Protein AF-A0A800BQ03-F1 (afdb_monomer_lite)

Radius of gyration: 42.89 Å; chains: 1; bounding box: 86×27×109 Å

Structure (mmCIF, N/CA/C/O backbone):
data_AF-A0A800BQ03-F1
#
_entry.id   AF-A0A800BQ03-F1
#
loop_
_atom_site.group_PDB
_atom_site.id
_atom_site.type_symbol
_atom_site.label_atom_id
_atom_site.label_alt_id
_atom_site.label_comp_id
_atom_site.label_asym_id
_atom_site.label_entity_id
_atom_site.label_seq_id
_atom_site.pdbx_PDB_ins_code
_atom_site.Cartn_x
_atom_site.Cartn_y
_atom_site.Cartn_z
_atom_site.occupancy
_atom_site.B_iso_or_equiv
_atom_site.auth_seq_id
_atom_site.auth_comp_id
_atom_site.auth_asym_id
_atom_site.auth_atom_id
_atom_site.pdbx_PDB_model_num
ATOM 1 N N . MET A 1 1 ? 23.877 -11.084 -30.444 1.00 52.66 1 MET A N 1
ATOM 2 C CA . MET A 1 1 ? 23.767 -9.725 -31.019 1.00 52.66 1 MET A CA 1
ATOM 3 C C . MET A 1 1 ? 25.181 -9.319 -31.405 1.00 52.66 1 MET A C 1
ATOM 5 O O . MET A 1 1 ? 26.053 -9.488 -30.570 1.00 52.66 1 MET A O 1
ATOM 9 N N . VAL A 1 2 ? 25.458 -8.945 -32.658 1.00 67.38 2 VAL A N 1
ATOM 10 C CA . VAL A 1 2 ? 26.819 -8.523 -33.047 1.00 67.38 2 VAL A CA 1
ATOM 11 C C . VAL A 1 2 ? 26.997 -7.077 -32.595 1.00 67.38 2 VAL A C 1
ATOM 13 O O . VAL A 1 2 ? 26.263 -6.208 -33.064 1.00 67.38 2 VAL A O 1
ATOM 16 N N . GLU A 1 3 ? 27.919 -6.831 -31.667 1.00 79.56 3 GLU A N 1
ATOM 17 C CA . GLU A 1 3 ? 28.254 -5.479 -31.218 1.00 79.56 3 GLU A CA 1
ATOM 18 C C . GLU A 1 3 ? 29.162 -4.806 -32.251 1.00 79.56 3 GLU A C 1
ATOM 20 O O . GLU A 1 3 ? 30.201 -5.344 -32.631 1.00 79.56 3 GLU A O 1
ATOM 25 N N . LEU A 1 4 ? 28.731 -3.645 -32.749 1.00 84.75 4 LEU A N 1
ATOM 26 C CA . LEU A 1 4 ? 29.562 -2.788 -33.589 1.00 84.75 4 LEU A CA 1
ATOM 27 C C . LEU A 1 4 ? 30.413 -1.887 -32.699 1.00 84.75 4 LEU A C 1
ATOM 29 O O . LEU A 1 4 ? 29.908 -1.344 -31.717 1.00 84.75 4 LEU A O 1
ATOM 33 N N . SER A 1 5 ? 31.672 -1.681 -33.079 1.00 88.31 5 SER A N 1
ATOM 34 C CA . SER A 1 5 ? 32.531 -0.721 -32.388 1.00 88.31 5 SER A CA 1
ATOM 35 C C . SER A 1 5 ? 32.098 0.725 -32.667 1.00 88.31 5 SER A C 1
ATOM 37 O O . SER A 1 5 ? 31.414 1.020 -33.652 1.00 88.31 5 SER A O 1
ATOM 39 N N . GLU A 1 6 ? 32.545 1.667 -31.838 1.00 84.75 6 GLU A N 1
ATOM 40 C CA . GLU A 1 6 ? 32.323 3.099 -32.087 1.00 84.75 6 GLU A CA 1
ATOM 41 C C . GLU A 1 6 ? 32.917 3.550 -33.430 1.00 84.75 6 GLU A C 1
ATOM 43 O O . GLU A 1 6 ? 32.311 4.355 -34.140 1.00 84.75 6 GLU A O 1
ATOM 48 N N . ALA A 1 7 ? 34.063 2.979 -33.822 1.00 86.56 7 ALA A N 1
ATOM 49 C CA . ALA A 1 7 ? 34.696 3.238 -35.112 1.00 86.56 7 ALA A CA 1
ATOM 50 C C . ALA A 1 7 ? 33.808 2.780 -36.283 1.00 86.56 7 ALA A C 1
ATOM 52 O O . ALA A 1 7 ? 33.671 3.496 -37.277 1.00 86.56 7 ALA A O 1
ATOM 53 N N . ASP A 1 8 ? 33.145 1.629 -36.148 1.00 88.69 8 ASP A N 1
ATOM 54 C CA . ASP A 1 8 ? 32.208 1.106 -37.146 1.00 88.69 8 ASP A CA 1
ATOM 55 C C . ASP A 1 8 ? 30.974 2.006 -37.305 1.00 88.69 8 ASP A C 1
ATOM 57 O O . ASP A 1 8 ? 30.557 2.320 -38.424 1.00 88.69 8 ASP A O 1
ATOM 61 N N . ILE A 1 9 ? 30.410 2.475 -36.187 1.00 88.00 9 ILE A N 1
ATOM 62 C CA . ILE A 1 9 ? 29.265 3.395 -36.181 1.00 88.00 9 ILE A CA 1
ATOM 63 C C . ILE A 1 9 ? 29.663 4.744 -36.796 1.00 88.00 9 ILE A C 1
ATOM 65 O O . ILE A 1 9 ? 28.945 5.278 -37.648 1.00 88.00 9 ILE A O 1
ATOM 69 N N . PHE A 1 10 ? 30.830 5.278 -36.429 1.00 87.56 10 PHE A N 1
ATOM 70 C CA . PHE A 1 10 ? 31.374 6.508 -37.002 1.00 87.56 10 PHE A CA 1
ATOM 71 C C . PHE A 1 10 ? 31.583 6.391 -38.519 1.00 87.56 10 PHE A C 1
ATOM 73 O O . PHE A 1 10 ? 31.230 7.306 -39.274 1.00 87.56 10 PHE A O 1
ATOM 80 N N . ALA A 1 11 ? 32.106 5.256 -38.986 1.00 88.75 11 ALA A N 1
ATOM 81 C CA . ALA A 1 11 ? 32.279 4.986 -40.407 1.00 88.75 11 ALA A CA 1
ATOM 82 C C . ALA A 1 11 ? 30.936 4.977 -41.150 1.00 88.75 11 ALA A C 1
ATOM 84 O O . ALA A 1 11 ? 30.805 5.649 -42.176 1.00 88.75 11 ALA A O 1
ATOM 85 N N . LEU A 1 12 ? 29.917 4.298 -40.610 1.00 89.31 12 LEU A N 1
ATOM 86 C CA . LEU A 1 12 ? 28.571 4.262 -41.194 1.00 89.31 12 LEU A CA 1
ATOM 87 C C . LEU A 1 12 ? 27.952 5.661 -41.330 1.00 89.31 12 LEU A C 1
ATOM 89 O O . LEU A 1 12 ? 27.406 5.980 -42.387 1.00 89.31 12 LEU A O 1
ATOM 93 N N . ILE A 1 13 ? 28.078 6.516 -40.309 1.00 87.94 13 ILE A N 1
ATOM 94 C CA . ILE A 1 13 ? 27.557 7.896 -40.329 1.00 87.94 13 ILE A CA 1
ATOM 95 C C . ILE A 1 13 ? 28.242 8.742 -41.408 1.00 87.94 13 ILE A C 1
ATOM 97 O O . ILE A 1 13 ? 27.603 9.558 -42.075 1.00 87.94 13 ILE A O 1
ATOM 101 N N . ASN A 1 14 ? 29.554 8.595 -41.584 1.00 88.62 14 ASN A N 1
ATOM 102 C CA . ASN A 1 14 ? 30.280 9.369 -42.590 1.00 88.62 14 ASN A CA 1
ATOM 103 C C . ASN A 1 14 ? 29.973 8.886 -44.011 1.00 88.62 14 ASN A C 1
ATOM 105 O O . ASN A 1 14 ? 29.742 9.713 -44.897 1.00 88.62 14 ASN A O 1
ATOM 109 N N . ILE A 1 15 ? 29.877 7.568 -44.212 1.00 89.25 15 ILE A N 1
ATOM 110 C CA . ILE A 1 15 ? 29.478 6.973 -45.493 1.00 89.25 15 ILE A CA 1
ATOM 111 C C . ILE A 1 15 ? 28.047 7.389 -45.857 1.00 89.25 15 ILE A C 1
ATOM 113 O O . ILE A 1 15 ? 27.796 7.747 -47.007 1.00 89.25 15 ILE A O 1
ATOM 117 N N . SER A 1 16 ? 27.118 7.427 -44.892 1.00 86.19 16 SER A N 1
ATOM 118 C CA . SER A 1 16 ? 25.735 7.865 -45.137 1.00 86.19 16 SER A CA 1
ATOM 119 C C . SER A 1 16 ? 25.636 9.325 -45.582 1.00 86.19 16 SER A C 1
ATOM 121 O O . SER A 1 16 ? 24.704 9.692 -46.291 1.00 86.19 16 SER A O 1
ATOM 123 N N . LYS A 1 17 ? 26.605 10.156 -45.185 1.00 84.56 17 LYS A N 1
ATOM 124 C CA . LYS A 1 17 ? 26.732 11.566 -45.582 1.00 84.56 17 LYS A CA 1
ATOM 125 C C . LYS A 1 17 ? 27.526 11.754 -46.881 1.00 84.56 17 LYS A C 1
ATOM 127 O O . LYS A 1 17 ? 27.825 12.888 -47.244 1.00 84.56 17 LYS A O 1
ATOM 132 N N . GLY A 1 18 ? 27.922 10.668 -47.551 1.00 81.75 18 GLY A N 1
ATOM 133 C CA . GLY A 1 18 ? 28.748 10.710 -48.761 1.00 81.75 18 GLY A CA 1
ATOM 134 C C . GLY A 1 18 ? 30.183 11.195 -48.523 1.00 81.75 18 GLY A C 1
ATOM 135 O O . GLY A 1 18 ? 30.877 11.549 -49.478 1.00 81.75 18 GLY A O 1
ATOM 136 N N . LYS A 1 19 ? 30.648 11.232 -47.267 1.00 82.31 19 LYS A N 1
ATOM 137 C CA . LYS A 1 19 ? 32.004 11.671 -46.923 1.00 82.31 19 LYS A CA 1
ATOM 138 C C . LYS A 1 19 ? 32.998 10.523 -47.085 1.00 82.31 19 LYS A C 1
ATOM 140 O O . LYS A 1 19 ? 32.735 9.387 -46.696 1.00 82.31 19 LYS A O 1
ATOM 145 N N . LYS A 1 20 ? 34.175 10.831 -47.636 1.00 81.19 20 LYS A N 1
ATOM 146 C CA . LYS A 1 20 ? 35.302 9.890 -47.679 1.00 81.19 20 LYS A CA 1
ATOM 147 C C . LYS A 1 20 ? 36.014 9.896 -46.329 1.00 81.19 20 LYS A C 1
ATOM 149 O O . LYS A 1 20 ? 36.435 10.954 -45.878 1.00 81.19 20 LYS A O 1
ATOM 154 N N . LEU A 1 21 ? 36.177 8.716 -45.741 1.00 82.56 21 LEU A N 1
ATOM 155 C CA . LEU A 1 21 ? 36.964 8.521 -44.524 1.00 82.56 21 LEU A C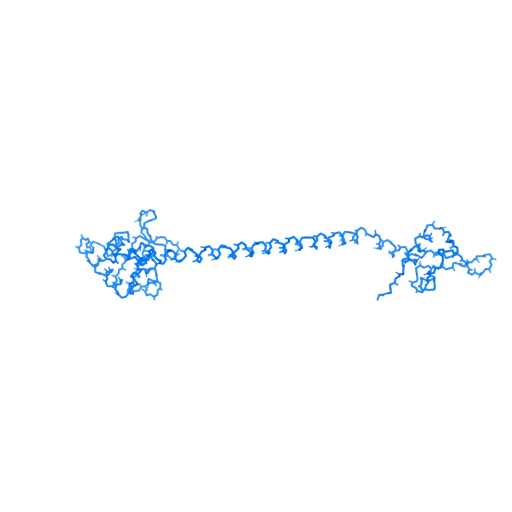A 1
ATOM 156 C C . LEU A 1 21 ? 38.457 8.708 -44.816 1.00 82.56 21 LEU A C 1
ATOM 158 O O . LEU A 1 21 ? 38.976 8.156 -45.796 1.00 82.56 21 LEU A O 1
ATOM 162 N N . ALA A 1 22 ? 39.149 9.448 -43.955 1.00 83.00 22 ALA A N 1
ATOM 163 C CA . ALA A 1 22 ? 40.602 9.559 -43.970 1.00 83.00 22 ALA A CA 1
ATOM 164 C C . ALA A 1 22 ? 41.257 8.225 -43.564 1.00 83.00 22 ALA A C 1
ATOM 166 O O . ALA A 1 22 ? 40.677 7.428 -42.832 1.00 83.00 22 ALA A O 1
ATOM 167 N N . GLU A 1 23 ? 42.503 7.975 -43.982 1.00 81.12 23 GLU A N 1
ATOM 168 C CA . GLU A 1 23 ? 43.209 6.715 -43.665 1.00 81.12 23 GLU A CA 1
ATOM 169 C C . GLU A 1 23 ? 43.341 6.445 -42.158 1.00 81.12 23 GLU A C 1
ATOM 171 O O . GLU A 1 23 ? 43.335 5.295 -41.728 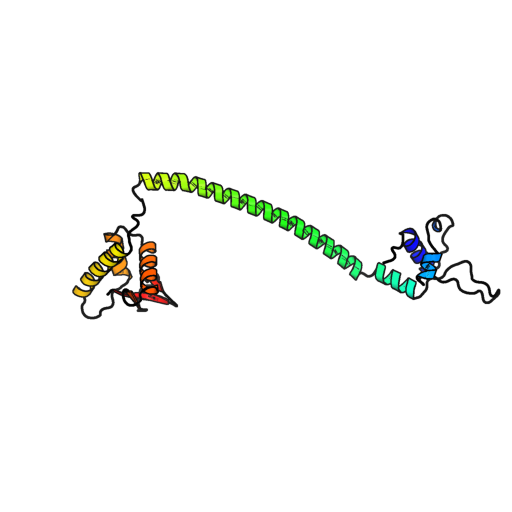1.00 81.12 23 GLU A O 1
ATOM 176 N N . LYS A 1 24 ? 43.411 7.497 -41.334 1.00 83.44 24 LYS A N 1
ATOM 177 C CA . LYS A 1 24 ? 43.419 7.362 -39.870 1.00 83.44 24 LYS A CA 1
ATOM 178 C C . LYS A 1 24 ? 42.068 6.895 -39.318 1.00 83.44 24 LYS A C 1
ATOM 180 O O . LYS A 1 24 ? 42.055 6.118 -38.377 1.00 83.44 24 LYS A O 1
ATOM 185 N N . GLU A 1 25 ? 40.964 7.323 -39.926 1.00 79.75 25 GLU A N 1
ATOM 186 C CA . GLU A 1 25 ? 39.589 7.000 -39.509 1.00 79.75 25 GLU A CA 1
ATOM 187 C C . GLU A 1 25 ? 39.153 5.603 -39.959 1.00 79.75 25 GLU A C 1
ATOM 189 O O . GLU A 1 25 ? 38.204 5.045 -39.426 1.00 79.75 25 GLU A O 1
ATOM 194 N N . LYS A 1 26 ? 39.850 5.020 -40.941 1.00 82.31 26 LYS A N 1
ATOM 195 C CA . LYS A 1 26 ? 39.652 3.626 -41.356 1.00 82.31 26 LYS A CA 1
ATOM 196 C C . LYS A 1 26 ? 40.291 2.628 -40.389 1.00 82.31 26 LYS A C 1
ATOM 198 O O . LYS A 1 26 ? 39.982 1.439 -40.455 1.00 82.31 26 LYS A O 1
ATOM 203 N N . ARG A 1 27 ? 41.206 3.075 -39.519 1.00 82.12 27 ARG A N 1
ATOM 204 C CA . ARG A 1 27 ? 41.869 2.200 -38.544 1.00 82.12 27 ARG A CA 1
ATOM 205 C C . ARG A 1 27 ? 40.856 1.774 -37.486 1.00 82.12 27 ARG A C 1
ATOM 207 O O . ARG A 1 27 ? 40.230 2.619 -36.863 1.00 82.12 27 ARG A O 1
ATOM 214 N N . GLY A 1 28 ? 40.713 0.466 -37.297 1.00 80.75 28 GLY A N 1
ATOM 215 C CA . GLY A 1 28 ? 39.751 -0.104 -36.349 1.00 80.75 28 GLY A CA 1
ATOM 216 C C . GLY A 1 28 ? 38.336 -0.290 -36.902 1.00 80.75 28 GLY A C 1
ATOM 217 O O . GLY A 1 28 ? 37.502 -0.833 -36.191 1.00 80.75 28 GLY A O 1
ATOM 218 N N . VAL A 1 29 ? 38.069 0.091 -38.159 1.00 88.50 29 VAL A N 1
ATOM 219 C CA . VAL A 1 29 ? 36.776 -0.155 -38.817 1.00 88.50 29 VAL A CA 1
ATOM 220 C C . VAL A 1 29 ? 36.786 -1.521 -39.494 1.00 88.50 29 VAL A C 1
ATOM 222 O O . VAL A 1 29 ? 37.629 -1.799 -40.353 1.00 88.50 29 VAL A O 1
ATOM 225 N N . ASN A 1 30 ? 35.811 -2.365 -39.173 1.00 91.19 30 ASN A N 1
ATOM 226 C CA . ASN A 1 30 ? 35.649 -3.672 -39.789 1.00 91.19 30 ASN A CA 1
ATOM 227 C C . ASN A 1 30 ? 34.685 -3.603 -40.984 1.00 91.19 30 ASN A C 1
ATOM 229 O O . ASN A 1 30 ? 33.527 -4.018 -40.922 1.00 91.19 30 ASN A O 1
ATOM 233 N N . PHE A 1 31 ? 35.181 -3.104 -42.119 1.00 88.81 31 PHE A N 1
ATOM 234 C CA . PHE A 1 31 ? 34.387 -2.993 -43.351 1.00 88.81 31 PHE A CA 1
ATOM 235 C C . PHE A 1 31 ? 33.824 -4.333 -43.844 1.00 88.81 31 PHE A C 1
ATOM 237 O O . PHE A 1 31 ? 32.730 -4.364 -44.405 1.00 88.81 31 PHE A O 1
ATOM 244 N N . ASN A 1 32 ? 34.529 -5.442 -43.603 1.00 88.62 32 ASN A N 1
ATOM 245 C CA . ASN A 1 32 ? 34.043 -6.774 -43.962 1.00 88.62 32 ASN A CA 1
ATOM 246 C C . ASN A 1 32 ? 32.824 -7.159 -43.123 1.00 88.62 32 ASN A C 1
ATOM 248 O O . ASN A 1 32 ? 31.837 -7.652 -43.662 1.00 88.62 32 ASN A O 1
ATOM 252 N N . LEU A 1 33 ? 32.860 -6.886 -41.817 1.00 90.81 33 LEU A N 1
ATOM 253 C CA . LEU A 1 33 ? 31.718 -7.101 -40.936 1.00 90.81 33 LEU A CA 1
ATOM 254 C C . LEU A 1 33 ? 30.526 -6.236 -41.355 1.00 90.81 33 LEU A C 1
ATOM 256 O O . LEU A 1 33 ? 29.414 -6.744 -41.467 1.00 90.81 33 LEU A O 1
ATOM 260 N N . LEU A 1 34 ? 30.752 -4.955 -41.656 1.00 90.50 34 LEU A N 1
ATOM 261 C CA . LEU A 1 34 ? 29.693 -4.041 -42.094 1.00 90.50 34 LEU A CA 1
ATOM 262 C C . LEU A 1 34 ? 29.063 -4.459 -43.429 1.00 90.50 34 LEU A C 1
ATOM 264 O O . LEU A 1 34 ? 27.848 -4.332 -43.595 1.00 90.50 34 LEU A O 1
ATOM 268 N N . ALA A 1 35 ? 29.862 -4.985 -44.359 1.00 90.19 35 ALA A N 1
ATOM 269 C CA . ALA A 1 35 ? 29.370 -5.543 -45.615 1.00 90.19 35 ALA A CA 1
ATOM 270 C C . ALA A 1 35 ? 28.597 -6.855 -45.391 1.00 90.19 35 ALA A C 1
ATOM 272 O O . ALA A 1 35 ? 27.510 -7.021 -45.937 1.00 90.19 35 ALA A O 1
ATOM 273 N N . ASN A 1 36 ? 29.091 -7.749 -44.526 1.00 90.62 36 ASN A N 1
ATOM 274 C CA . ASN A 1 36 ? 28.422 -9.013 -44.184 1.00 90.62 36 ASN A CA 1
ATOM 275 C C . ASN A 1 36 ? 27.079 -8.795 -43.474 1.00 90.62 36 ASN A C 1
ATOM 277 O O . ASN A 1 36 ? 26.118 -9.523 -43.709 1.00 90.62 36 ASN A O 1
ATOM 281 N N . LEU A 1 37 ? 26.988 -7.765 -42.628 1.00 89.31 37 LEU A N 1
ATOM 282 C CA . LEU A 1 37 ? 25.733 -7.336 -42.005 1.00 89.31 37 LEU A CA 1
ATOM 283 C C . LEU A 1 37 ? 24.798 -6.621 -42.998 1.00 89.31 37 LEU A C 1
ATOM 285 O O . LEU A 1 37 ? 23.635 -6.356 -42.684 1.00 89.31 37 LEU A O 1
ATOM 289 N N . GLY A 1 38 ? 25.288 -6.332 -44.205 1.00 90.75 38 GLY A N 1
ATOM 290 C CA . GLY A 1 38 ? 24.553 -5.664 -45.266 1.00 90.75 38 GLY A CA 1
ATOM 291 C C . GLY A 1 38 ? 24.303 -4.190 -44.981 1.00 90.75 38 GLY A C 1
ATOM 292 O O . GLY A 1 38 ? 23.311 -3.665 -45.472 1.00 90.75 38 GLY A O 1
ATOM 293 N N . TYR A 1 39 ? 25.131 -3.525 -44.168 1.00 92.31 39 TYR A N 1
ATOM 294 C CA . TYR A 1 39 ? 25.010 -2.092 -43.862 1.00 92.31 39 TYR A CA 1
ATOM 295 C C . TYR A 1 39 ? 25.701 -1.201 -44.891 1.00 92.31 39 TYR A C 1
ATOM 297 O O . TYR A 1 39 ? 25.288 -0.059 -45.098 1.00 92.31 39 TYR A O 1
ATOM 305 N N . ILE A 1 40 ? 26.719 -1.733 -45.562 1.00 92.62 40 ILE A N 1
ATOM 306 C CA . ILE A 1 40 ? 27.405 -1.075 -46.671 1.00 92.62 40 ILE A CA 1
ATOM 307 C C . ILE A 1 40 ? 27.505 -2.018 -47.864 1.00 92.62 40 ILE A C 1
ATOM 309 O O . ILE A 1 40 ? 27.502 -3.236 -47.696 1.00 92.62 40 ILE A O 1
ATOM 313 N N . ASP A 1 41 ? 27.635 -1.445 -49.054 1.00 92.19 41 ASP A N 1
ATOM 314 C CA . ASP A 1 41 ? 27.947 -2.179 -50.276 1.00 92.19 41 ASP A CA 1
ATOM 315 C C . ASP A 1 41 ? 28.967 -1.411 -51.130 1.00 92.19 41 ASP A C 1
ATOM 317 O O . ASP A 1 41 ? 29.168 -0.205 -50.972 1.00 92.19 41 ASP A O 1
ATOM 321 N N . TYR A 1 42 ? 29.635 -2.119 -52.032 1.00 89.19 42 TYR A N 1
ATOM 322 C CA . TYR A 1 42 ? 30.634 -1.587 -52.949 1.00 89.19 42 TYR A CA 1
ATOM 323 C C . TYR A 1 42 ? 30.087 -1.645 -54.379 1.00 89.19 42 TYR A C 1
ATOM 325 O O . TYR A 1 42 ? 30.250 -2.672 -55.051 1.00 89.19 42 TYR A O 1
ATOM 333 N N . PRO A 1 43 ? 29.449 -0.563 -54.864 1.00 84.25 43 PRO A N 1
ATOM 334 C CA . PRO A 1 43 ? 28.800 -0.549 -56.171 1.00 84.25 43 PRO A CA 1
ATOM 335 C C . PRO A 1 43 ? 29.779 -0.857 -57.304 1.00 84.25 43 PRO A C 1
ATOM 337 O O . PRO A 1 43 ? 30.963 -0.520 -57.241 1.00 84.25 43 PRO A O 1
ATOM 340 N N . ILE A 1 44 ? 29.281 -1.480 -58.369 1.00 85.56 44 ILE A N 1
ATOM 341 C CA . ILE A 1 44 ? 30.079 -1.806 -59.552 1.00 85.56 44 ILE A CA 1
ATOM 342 C C . ILE A 1 44 ? 30.164 -0.574 -60.457 1.00 85.56 44 ILE A C 1
ATOM 344 O O . ILE A 1 44 ? 29.160 0.043 -60.803 1.00 85.56 44 ILE A O 1
ATOM 348 N N . SER A 1 45 ? 31.382 -0.214 -60.856 1.00 80.75 45 SER A N 1
ATOM 349 C CA . SER A 1 45 ? 31.632 0.848 -61.826 1.00 80.75 45 SER A CA 1
ATOM 350 C C . SER A 1 45 ? 31.116 0.438 -63.204 1.00 80.75 45 SER A C 1
ATOM 352 O O . SER A 1 45 ? 31.623 -0.513 -63.798 1.00 80.75 45 SER A O 1
ATOM 354 N N . THR A 1 46 ? 30.185 1.208 -63.763 1.00 80.62 46 THR A N 1
ATOM 355 C CA . THR A 1 46 ? 29.653 0.995 -65.122 1.00 80.62 46 THR A CA 1
ATOM 356 C C . THR A 1 46 ? 30.697 1.200 -66.222 1.00 80.62 46 THR A C 1
ATOM 358 O O . THR A 1 46 ? 30.526 0.700 -67.327 1.00 80.62 46 THR A O 1
ATOM 361 N N . LYS A 1 47 ? 31.803 1.899 -65.925 1.00 80.69 47 LYS A N 1
ATOM 362 C CA . LYS A 1 47 ? 32.904 2.144 -66.874 1.00 80.69 47 LYS A CA 1
ATOM 363 C C . LYS A 1 47 ? 33.941 1.025 -66.915 1.00 80.69 47 LYS A C 1
ATOM 365 O O . LYS A 1 47 ? 34.608 0.852 -67.925 1.00 80.69 47 LYS A O 1
ATOM 370 N N . THR A 1 48 ? 34.144 0.326 -65.801 1.00 81.38 48 THR A N 1
ATOM 371 C CA . THR A 1 48 ? 35.260 -0.626 -65.647 1.00 81.38 48 THR A CA 1
ATOM 372 C C . THR A 1 48 ? 34.818 -2.026 -65.235 1.00 81.38 48 THR A C 1
ATOM 374 O O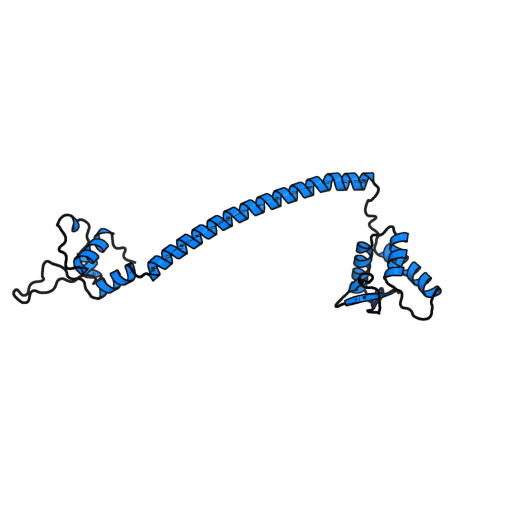 . THR A 1 48 ? 35.663 -2.911 -65.138 1.00 81.38 48 THR A O 1
ATOM 377 N N . GLY A 1 49 ? 33.531 -2.237 -64.936 1.00 82.06 49 GLY A N 1
ATOM 378 C CA . GLY A 1 49 ? 32.983 -3.512 -64.460 1.00 82.06 49 GLY A CA 1
ATOM 379 C C . GLY A 1 49 ? 33.507 -3.958 -63.088 1.00 82.06 49 GLY A C 1
ATOM 380 O O . GLY A 1 49 ? 33.200 -5.055 -62.636 1.00 82.06 49 GLY A O 1
ATOM 381 N N . ARG A 1 50 ? 34.314 -3.131 -62.410 1.00 81.31 50 ARG A N 1
ATOM 382 C CA . ARG A 1 50 ? 34.939 -3.446 -61.116 1.00 81.31 50 ARG A CA 1
ATOM 383 C C . ARG A 1 50 ? 34.198 -2.769 -59.970 1.00 81.31 50 ARG A C 1
ATOM 385 O O . ARG A 1 50 ? 33.713 -1.649 -60.128 1.00 81.31 50 ARG A O 1
ATOM 392 N N . LYS A 1 51 ? 34.170 -3.415 -58.800 1.00 80.31 51 LYS A N 1
ATOM 393 C CA . LYS A 1 51 ? 33.678 -2.799 -57.558 1.00 80.31 51 LYS A CA 1
ATOM 394 C C . LYS A 1 51 ? 34.449 -1.513 -57.258 1.00 80.31 51 LYS A C 1
ATOM 396 O O . LYS A 1 51 ? 35.677 -1.465 -57.367 1.00 80.31 51 LYS A O 1
ATOM 401 N N . LEU A 1 52 ? 33.722 -0.465 -56.897 1.00 79.75 52 LEU A N 1
ATOM 402 C CA . LEU A 1 52 ? 34.286 0.804 -56.465 1.00 79.75 52 LEU A CA 1
ATOM 403 C C . LEU A 1 52 ? 34.990 0.623 -55.117 1.00 79.75 52 LEU A C 1
ATOM 405 O O . LEU A 1 52 ? 34.576 -0.178 -54.289 1.00 79.75 52 LEU A O 1
ATOM 409 N N . LYS A 1 53 ? 36.067 1.382 -54.887 1.00 78.38 53 LYS A N 1
ATOM 410 C CA . LYS A 1 53 ? 36.805 1.356 -53.608 1.00 78.38 53 LYS A CA 1
ATOM 411 C C . LYS A 1 53 ? 36.062 2.078 -52.480 1.00 78.38 53 LYS A C 1
ATOM 413 O O . LYS A 1 53 ? 36.390 1.902 -51.312 1.00 78.38 53 LYS A O 1
ATOM 418 N N . THR A 1 54 ? 35.108 2.933 -52.832 1.00 79.19 54 THR A N 1
ATOM 419 C CA . THR A 1 54 ? 34.310 3.712 -51.887 1.00 79.19 54 THR A CA 1
ATOM 420 C C . THR A 1 54 ? 33.012 2.972 -51.579 1.00 79.19 54 THR A C 1
ATOM 422 O O . THR A 1 54 ? 32.222 2.781 -52.508 1.00 79.19 54 THR A O 1
ATOM 425 N N . PRO A 1 55 ? 32.779 2.574 -50.317 1.00 86.69 55 PRO A N 1
ATOM 426 C CA . PRO A 1 55 ? 31.520 1.960 -49.925 1.00 86.69 55 PRO A CA 1
ATOM 427 C C . PRO A 1 55 ? 30.378 2.979 -49.988 1.00 86.69 55 PRO A C 1
ATOM 429 O O . PRO A 1 55 ? 30.587 4.179 -49.795 1.00 86.69 55 PRO A O 1
ATOM 432 N N . GLN A 1 56 ? 29.169 2.487 -50.224 1.00 88.94 56 GLN A N 1
ATOM 433 C CA . GLN A 1 56 ? 27.918 3.222 -50.083 1.00 88.94 56 GLN A CA 1
ATOM 434 C C . GLN A 1 56 ? 27.074 2.583 -48.987 1.00 88.94 56 GLN A C 1
ATOM 436 O O . GLN A 1 56 ? 27.141 1.374 -48.770 1.00 88.94 56 GLN A O 1
ATOM 441 N N . ILE A 1 57 ? 26.284 3.396 -48.285 1.00 90.69 57 ILE A N 1
ATOM 442 C CA . ILE A 1 57 ? 25.366 2.876 -47.275 1.00 90.69 57 ILE A CA 1
ATOM 443 C C . ILE A 1 57 ? 24.174 2.204 -47.962 1.00 90.69 57 ILE A C 1
ATOM 445 O O . ILE A 1 57 ? 23.617 2.741 -48.920 1.00 90.69 57 ILE A O 1
ATOM 449 N N . THR A 1 58 ? 23.770 1.040 -47.469 1.00 92.25 58 THR A N 1
ATOM 450 C CA . THR A 1 58 ? 22.564 0.356 -47.950 1.00 92.25 58 THR A CA 1
ATOM 451 C C . THR A 1 58 ? 21.319 0.903 -47.250 1.00 92.25 58 THR A C 1
ATOM 453 O O . THR A 1 58 ? 21.405 1.558 -46.208 1.00 92.25 58 THR A O 1
ATOM 456 N N . LEU A 1 59 ? 20.132 0.558 -47.759 1.00 86.88 59 LEU A N 1
ATOM 457 C CA . LEU A 1 59 ? 18.869 0.856 -47.075 1.00 86.88 59 LEU A CA 1
ATOM 458 C C . LEU A 1 59 ? 18.845 0.277 -45.647 1.00 86.88 59 LEU A C 1
ATOM 460 O O . LEU A 1 59 ? 18.429 0.945 -44.705 1.00 86.88 59 LEU A O 1
ATOM 464 N N . ARG A 1 60 ? 19.375 -0.940 -45.466 1.00 86.00 60 ARG A N 1
ATOM 465 C CA . ARG A 1 60 ? 19.478 -1.600 -44.157 1.00 86.00 60 ARG A CA 1
ATOM 466 C C . ARG A 1 60 ? 20.410 -0.844 -43.205 1.00 86.00 60 ARG A C 1
ATOM 468 O O . ARG A 1 60 ? 20.078 -0.695 -42.031 1.00 86.00 60 ARG A O 1
ATOM 475 N N . GLY A 1 61 ? 21.541 -0.342 -43.703 1.00 86.25 61 GLY A N 1
ATOM 476 C CA . GLY A 1 61 ? 22.449 0.509 -42.931 1.00 86.25 61 GLY A CA 1
ATOM 477 C C . GLY A 1 61 ? 21.791 1.824 -42.506 1.00 86.25 61 GLY A C 1
ATOM 478 O O . GLY A 1 61 ? 21.932 2.242 -41.359 1.00 86.25 61 GLY A O 1
ATOM 479 N N . GLN A 1 62 ? 21.005 2.444 -43.391 1.00 82.56 62 GLN A N 1
ATOM 480 C CA . GLN A 1 62 ? 20.246 3.657 -43.066 1.00 82.56 62 GLN A CA 1
ATOM 481 C C . GLN A 1 62 ? 19.183 3.403 -41.988 1.00 82.56 62 GLN A C 1
ATOM 483 O O . GLN A 1 62 ? 19.089 4.174 -41.033 1.00 82.56 62 GLN A O 1
ATOM 488 N N . SER A 1 63 ? 18.416 2.312 -42.092 1.00 82.06 63 SER A N 1
ATOM 489 C CA . SER A 1 63 ? 17.436 1.921 -41.070 1.00 82.06 63 SER A CA 1
ATOM 490 C C . SER A 1 63 ? 18.093 1.630 -39.721 1.00 82.06 63 SER A C 1
ATOM 492 O O . SER A 1 63 ? 17.576 2.052 -38.690 1.00 82.06 63 SER A O 1
ATOM 494 N N . PHE A 1 64 ? 19.252 0.963 -39.716 1.00 86.62 64 PHE A N 1
ATOM 495 C CA . PHE A 1 64 ? 20.032 0.735 -38.500 1.00 86.62 64 PHE A CA 1
ATOM 496 C C . PHE A 1 64 ? 20.420 2.056 -37.821 1.00 86.62 64 PHE A C 1
ATOM 498 O O . PHE A 1 64 ? 20.148 2.226 -36.634 1.00 86.62 64 PHE A O 1
ATOM 505 N N . LEU A 1 65 ? 20.982 3.013 -38.570 1.00 83.50 65 LEU A N 1
ATOM 506 C CA . LEU A 1 65 ? 21.336 4.329 -38.026 1.00 83.50 65 LEU A CA 1
ATOM 507 C C . LEU A 1 65 ? 20.098 5.082 -37.522 1.00 83.50 65 LEU A C 1
ATOM 509 O O . LEU A 1 65 ? 20.127 5.646 -36.432 1.00 83.50 65 LEU A O 1
ATOM 513 N N . ARG A 1 66 ? 18.987 5.053 -38.264 1.00 79.81 66 ARG A N 1
ATOM 514 C CA . ARG A 1 66 ? 17.732 5.691 -37.841 1.00 79.81 66 ARG A CA 1
ATOM 515 C C . ARG A 1 66 ? 17.210 5.116 -36.524 1.00 79.81 66 ARG A C 1
ATOM 517 O O . ARG A 1 66 ? 16.774 5.886 -35.679 1.00 79.81 66 ARG A O 1
ATOM 524 N N . ASN A 1 67 ? 17.291 3.800 -36.335 1.00 79.75 67 ASN A N 1
ATOM 525 C CA . ASN A 1 67 ? 16.875 3.135 -35.096 1.00 79.75 67 ASN A CA 1
ATOM 526 C C . ASN A 1 67 ? 17.856 3.388 -33.944 1.00 79.75 67 ASN A C 1
ATOM 528 O O . ASN A 1 67 ? 17.446 3.501 -32.792 1.00 79.75 67 ASN A O 1
ATOM 532 N N . LEU A 1 68 ? 19.153 3.500 -34.244 1.00 77.06 68 LEU A N 1
ATOM 533 C CA . LEU A 1 68 ? 20.182 3.844 -33.264 1.00 77.06 68 LEU A CA 1
ATOM 534 C C . LEU A 1 68 ? 19.944 5.241 -32.673 1.00 77.06 68 LEU A C 1
ATOM 536 O O . LEU A 1 68 ? 20.086 5.416 -31.467 1.00 77.06 68 LEU A O 1
ATOM 540 N N . PHE A 1 69 ? 19.534 6.192 -33.515 1.00 71.25 69 PHE A N 1
ATOM 541 C CA . PHE A 1 69 ? 19.224 7.574 -33.139 1.00 71.25 69 PHE A CA 1
ATOM 542 C C . PHE A 1 69 ? 17.724 7.843 -32.960 1.00 71.25 69 PHE A C 1
ATOM 544 O O . PHE A 1 69 ? 17.321 9.004 -32.890 1.00 71.25 69 PHE A O 1
ATOM 551 N N . ALA A 1 70 ? 16.888 6.802 -32.903 1.00 67.50 70 ALA A N 1
ATOM 552 C CA . ALA A 1 70 ? 15.457 6.988 -32.721 1.00 67.50 70 ALA A CA 1
ATOM 553 C C . ALA A 1 70 ? 15.202 7.652 -31.356 1.00 67.50 70 ALA A C 1
ATOM 555 O O . ALA A 1 70 ? 15.764 7.203 -30.350 1.00 67.50 70 ALA A O 1
ATOM 556 N N . PRO A 1 71 ? 14.351 8.692 -31.291 1.00 54.88 71 PRO A N 1
ATOM 557 C CA . PRO A 1 71 ? 14.052 9.389 -30.043 1.00 54.88 71 PRO A CA 1
ATOM 558 C C . PRO A 1 71 ? 13.509 8.436 -28.973 1.00 54.88 71 PRO A C 1
ATOM 560 O O . PRO A 1 71 ? 13.834 8.598 -27.809 1.00 54.88 71 PRO A O 1
ATOM 563 N N . GLU A 1 72 ? 12.802 7.370 -29.355 1.00 56.41 72 GLU A N 1
ATOM 564 C CA . GLU A 1 72 ? 12.335 6.301 -28.457 1.00 56.41 72 GLU A CA 1
ATOM 565 C C . GLU A 1 72 ? 13.472 5.626 -27.670 1.00 56.41 72 GLU A C 1
ATOM 567 O O . GLU A 1 72 ? 13.301 5.275 -26.504 1.00 56.41 72 GLU A O 1
ATOM 572 N N . ARG A 1 73 ? 14.666 5.501 -28.265 1.00 56.12 73 ARG A N 1
ATOM 573 C CA . ARG A 1 73 ? 15.847 4.933 -27.601 1.00 56.12 73 ARG A CA 1
ATOM 574 C C . ARG A 1 73 ? 16.479 5.921 -26.617 1.00 56.12 73 ARG A C 1
ATOM 576 O O . ARG A 1 73 ? 16.909 5.515 -25.543 1.00 56.12 73 ARG A O 1
ATOM 583 N N . GLN A 1 74 ? 16.487 7.213 -26.949 1.00 57.50 74 GLN A N 1
ATOM 584 C CA . GLN A 1 74 ? 16.926 8.279 -26.037 1.00 57.50 74 GLN A CA 1
ATOM 585 C C . GLN A 1 74 ? 15.933 8.483 -24.882 1.00 57.50 74 GLN A C 1
ATOM 587 O O . GLN A 1 74 ? 16.349 8.668 -23.741 1.00 57.50 74 GLN A O 1
ATOM 592 N N . ILE A 1 75 ? 14.632 8.367 -25.158 1.00 54.97 75 ILE A N 1
ATOM 593 C CA . ILE A 1 75 ? 13.558 8.379 -24.161 1.00 54.97 75 ILE A CA 1
ATOM 594 C C . ILE A 1 75 ? 13.702 7.169 -23.233 1.00 54.97 75 ILE A C 1
ATOM 596 O O . ILE A 1 75 ? 13.641 7.340 -22.023 1.00 54.97 75 ILE A O 1
ATOM 600 N N . GLY A 1 76 ? 13.984 5.972 -23.760 1.00 56.56 76 GLY A N 1
ATOM 601 C CA . GLY A 1 76 ? 14.230 4.779 -22.943 1.00 56.56 76 GLY A CA 1
ATOM 602 C C . GLY A 1 76 ? 15.402 4.938 -21.967 1.00 56.56 76 GLY A C 1
ATOM 603 O O . GLY A 1 76 ? 15.273 4.593 -20.796 1.00 56.56 76 GLY A O 1
ATOM 604 N N . VAL A 1 77 ? 16.517 5.529 -22.414 1.00 60.69 77 VAL A N 1
ATOM 605 C CA . VAL A 1 77 ? 17.675 5.826 -21.547 1.00 60.69 77 VAL A CA 1
ATOM 606 C C . VAL A 1 77 ? 17.342 6.916 -20.519 1.00 60.69 77 VAL A C 1
ATOM 608 O O . VAL A 1 77 ? 17.708 6.793 -19.353 1.00 60.69 77 VAL A O 1
ATOM 611 N N . SER A 1 78 ? 16.595 7.950 -20.915 1.00 58.88 78 SER A N 1
ATOM 612 C CA . SER A 1 78 ? 16.140 9.008 -20.004 1.00 58.88 78 SER A CA 1
ATOM 613 C C . SER A 1 78 ? 15.161 8.495 -18.941 1.00 58.88 78 SER A C 1
ATOM 615 O O . SER A 1 78 ? 15.242 8.915 -17.790 1.00 58.88 78 SER A O 1
ATOM 617 N N . ILE A 1 79 ? 14.241 7.598 -19.305 1.00 55.91 79 ILE A N 1
ATOM 618 C CA . ILE A 1 79 ? 13.286 6.974 -18.380 1.00 55.91 79 ILE A CA 1
ATOM 619 C C . ILE A 1 79 ? 14.020 6.036 -17.421 1.00 55.91 79 ILE A C 1
ATOM 621 O O . ILE A 1 79 ? 13.762 6.087 -16.223 1.00 55.91 79 ILE A O 1
ATOM 625 N N . ALA A 1 80 ? 14.968 5.230 -17.909 1.00 59.53 80 ALA A N 1
ATOM 626 C CA . ALA A 1 80 ? 15.776 4.360 -17.055 1.00 59.53 80 ALA A CA 1
ATOM 627 C C . ALA A 1 80 ? 16.574 5.164 -16.014 1.00 59.53 80 ALA A C 1
ATOM 629 O O . ALA A 1 80 ? 16.516 4.847 -14.829 1.00 59.53 80 ALA A O 1
ATOM 630 N N . ALA A 1 81 ? 17.225 6.258 -16.425 1.00 64.94 81 ALA A N 1
ATOM 631 C CA . ALA A 1 81 ? 17.959 7.133 -15.510 1.00 64.94 81 ALA A CA 1
ATOM 632 C C . ALA A 1 81 ? 17.041 7.839 -14.489 1.00 64.94 81 ALA A C 1
ATOM 634 O O . ALA A 1 81 ? 17.410 8.009 -13.327 1.00 64.94 81 ALA A O 1
ATOM 635 N N . GLN A 1 82 ? 15.829 8.241 -14.893 1.00 66.56 82 GLN A N 1
ATOM 636 C CA . GLN A 1 82 ? 14.838 8.810 -13.970 1.00 66.56 82 GLN A CA 1
ATOM 637 C C . GLN A 1 82 ? 14.313 7.773 -12.972 1.00 66.56 82 GLN A C 1
ATOM 639 O O . GLN A 1 82 ? 14.187 8.091 -11.792 1.00 66.56 82 GLN A O 1
ATOM 644 N N . LEU A 1 83 ? 14.056 6.540 -13.414 1.00 65.06 83 LEU A N 1
ATOM 645 C CA . LEU A 1 83 ? 13.639 5.438 -12.545 1.00 65.06 83 LEU A CA 1
ATOM 646 C C . LEU A 1 83 ? 14.733 5.055 -11.545 1.00 65.06 83 LEU A C 1
ATOM 648 O O . LEU A 1 83 ? 14.433 4.847 -10.375 1.00 65.06 83 LEU A O 1
ATOM 652 N N . GLU A 1 84 ? 15.997 5.022 -11.966 1.00 71.81 84 GLU A N 1
ATOM 653 C CA . GLU A 1 84 ? 17.137 4.756 -11.082 1.00 71.81 84 GLU A CA 1
ATOM 654 C C . GLU A 1 84 ? 17.297 5.860 -10.024 1.00 71.81 84 GLU A C 1
ATOM 656 O O . GLU A 1 84 ? 17.471 5.582 -8.832 1.00 71.81 84 GLU A O 1
ATOM 661 N N . LYS A 1 85 ? 17.126 7.126 -10.429 1.00 78.69 85 LYS A N 1
ATOM 662 C CA . LYS A 1 85 ? 17.109 8.262 -9.502 1.00 78.69 85 LYS A CA 1
ATOM 663 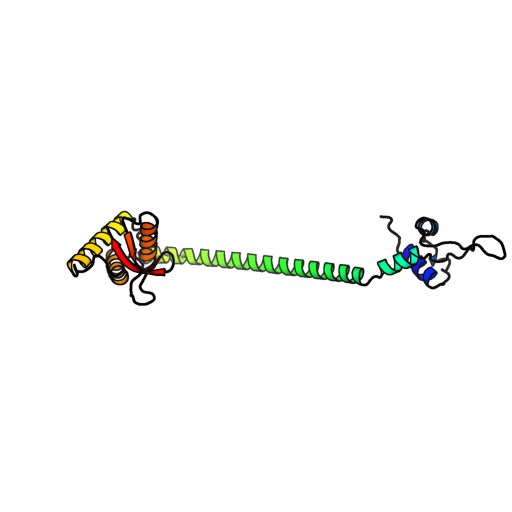C C . LYS A 1 85 ? 15.948 8.168 -8.506 1.00 78.69 85 LYS A C 1
ATOM 665 O O . LYS A 1 85 ? 16.177 8.309 -7.307 1.00 78.69 85 LYS A O 1
ATOM 670 N N . MET A 1 86 ? 14.734 7.877 -8.979 1.00 74.06 86 MET A N 1
ATOM 671 C CA . MET A 1 86 ? 13.560 7.679 -8.119 1.00 74.06 86 MET A CA 1
ATOM 672 C C . MET A 1 86 ? 13.745 6.501 -7.157 1.00 74.06 86 MET A C 1
ATOM 674 O O . MET A 1 86 ? 13.384 6.613 -5.991 1.00 74.06 86 MET A O 1
ATOM 678 N N . SER A 1 87 ? 14.341 5.396 -7.613 1.00 74.50 87 SER A N 1
ATOM 679 C CA . SER A 1 87 ? 14.654 4.237 -6.769 1.00 74.50 87 SER A CA 1
ATOM 680 C C . SER A 1 87 ? 15.626 4.614 -5.653 1.00 74.50 87 SER A C 1
ATOM 682 O O . SER A 1 87 ? 15.394 4.292 -4.492 1.00 74.50 87 SER A O 1
ATOM 684 N N . THR A 1 88 ? 16.674 5.371 -5.981 1.00 81.81 88 THR A N 1
ATOM 685 C CA . THR A 1 88 ? 17.666 5.831 -4.997 1.00 81.81 88 THR A CA 1
ATOM 686 C C . THR A 1 88 ? 17.052 6.797 -3.975 1.00 81.81 88 THR A C 1
ATOM 688 O O . THR A 1 88 ? 17.368 6.749 -2.785 1.00 81.81 88 THR A O 1
ATOM 691 N N . GLU A 1 89 ? 16.169 7.695 -4.417 1.00 84.06 89 GLU A N 1
ATOM 692 C CA . GLU A 1 89 ? 15.430 8.601 -3.527 1.00 84.06 89 GLU A CA 1
ATOM 693 C C . GLU A 1 89 ? 14.458 7.834 -2.618 1.00 84.06 89 GLU A C 1
ATOM 695 O O . GLU A 1 89 ? 14.365 8.133 -1.426 1.00 84.06 89 GLU A O 1
ATOM 700 N N . PHE A 1 90 ? 13.794 6.803 -3.146 1.00 85.06 90 PHE A N 1
ATOM 701 C CA . PHE A 1 90 ? 12.904 5.938 -2.376 1.00 85.06 90 PHE A CA 1
ATOM 702 C C . PHE A 1 90 ? 13.655 5.126 -1.314 1.00 85.06 90 PHE A C 1
ATOM 704 O O . PHE A 1 90 ? 13.200 5.047 -0.174 1.00 85.06 90 PHE A O 1
ATOM 711 N N . GLU A 1 91 ? 14.828 4.577 -1.637 1.00 83.81 91 GLU A N 1
ATOM 712 C CA . GLU A 1 91 ? 15.675 3.875 -0.663 1.00 83.81 91 GLU A CA 1
ATOM 713 C C . GLU A 1 91 ? 16.110 4.791 0.485 1.00 83.81 91 GLU A C 1
ATOM 715 O O . GLU A 1 91 ? 16.030 4.407 1.655 1.00 83.81 91 GLU A O 1
ATOM 720 N N . LYS A 1 92 ? 16.513 6.031 0.177 1.00 87.56 92 LYS A N 1
ATOM 721 C CA . LYS A 1 92 ? 16.848 7.030 1.205 1.00 87.56 92 LYS A CA 1
ATOM 722 C C . LYS A 1 92 ? 15.654 7.330 2.102 1.00 87.56 92 LYS A C 1
ATOM 724 O O . LYS A 1 92 ? 15.783 7.261 3.323 1.00 87.56 92 LYS A O 1
ATOM 729 N N . PHE A 1 93 ? 14.493 7.596 1.505 1.00 88.62 93 PHE A N 1
ATOM 730 C CA . PHE A 1 93 ? 13.262 7.841 2.251 1.00 88.62 93 PHE A CA 1
ATOM 731 C C . PHE A 1 93 ? 12.888 6.650 3.143 1.00 88.62 93 PHE A C 1
ATOM 733 O O . PHE A 1 93 ? 12.563 6.837 4.314 1.00 88.62 93 PHE A O 1
ATOM 740 N N . SER A 1 94 ? 12.986 5.423 2.627 1.00 82.94 94 SER A N 1
ATOM 741 C CA . SER A 1 94 ? 12.692 4.203 3.384 1.00 82.94 94 SER A CA 1
ATOM 742 C C . SER A 1 94 ? 13.625 4.039 4.588 1.00 82.94 94 SER A C 1
ATOM 744 O O . SER A 1 94 ? 13.167 3.701 5.679 1.00 82.94 94 SER A O 1
ATOM 746 N N . ASN A 1 95 ? 14.918 4.323 4.427 1.00 88.50 95 ASN A N 1
ATOM 747 C CA . ASN A 1 95 ? 15.894 4.245 5.516 1.00 88.50 95 ASN A CA 1
ATOM 748 C C . ASN A 1 95 ? 15.663 5.321 6.588 1.00 88.50 95 ASN A C 1
ATOM 750 O O . ASN A 1 95 ? 15.729 5.035 7.786 1.00 88.50 95 ASN A O 1
ATOM 754 N N . GLU A 1 96 ? 15.344 6.551 6.181 1.00 89.81 96 GLU A N 1
ATOM 755 C CA . GLU A 1 96 ? 14.968 7.620 7.113 1.00 89.81 96 GLU A CA 1
ATOM 756 C C . GLU A 1 96 ? 13.679 7.279 7.866 1.00 89.81 96 GLU A C 1
ATOM 758 O O . GLU A 1 96 ? 13.594 7.469 9.081 1.00 89.81 96 GLU A O 1
ATOM 763 N N . PHE A 1 97 ? 12.686 6.732 7.163 1.00 86.81 97 PHE A N 1
ATOM 764 C CA . PHE A 1 97 ? 11.424 6.311 7.755 1.00 86.81 97 PHE A CA 1
ATOM 765 C C . PHE A 1 97 ? 11.623 5.173 8.761 1.00 86.81 97 PHE A C 1
ATOM 767 O O . PHE A 1 97 ? 11.099 5.244 9.872 1.00 86.81 97 PHE A O 1
ATOM 774 N N . TYR A 1 98 ? 12.438 4.172 8.420 1.00 87.12 98 TYR A N 1
ATOM 775 C CA . TYR A 1 98 ? 12.799 3.090 9.335 1.00 87.12 98 TYR A CA 1
ATOM 776 C C . TYR A 1 98 ? 13.509 3.621 10.587 1.00 87.12 98 TYR A C 1
ATOM 778 O O . TYR A 1 98 ? 13.158 3.252 11.705 1.00 87.12 98 TYR A O 1
ATOM 786 N N . THR A 1 99 ? 14.446 4.556 10.416 1.00 87.81 99 THR A N 1
ATOM 787 C CA . THR A 1 99 ? 15.162 5.185 11.536 1.00 87.81 99 THR A CA 1
ATOM 788 C C . THR A 1 99 ? 14.204 5.947 12.455 1.00 87.81 99 THR A C 1
ATOM 790 O O . THR A 1 99 ? 14.274 5.800 13.674 1.00 87.81 99 THR A O 1
ATOM 793 N N . LYS A 1 100 ? 13.258 6.711 11.891 1.00 88.00 100 LYS A N 1
ATOM 794 C CA . LYS A 1 100 ? 12.224 7.414 12.667 1.00 88.00 100 LYS A CA 1
ATOM 795 C C . LYS A 1 100 ? 11.285 6.456 13.390 1.00 88.00 100 LYS A C 1
ATOM 797 O O . LYS A 1 100 ? 10.951 6.702 14.543 1.00 88.00 100 LYS A O 1
ATOM 802 N N . LEU A 1 101 ? 10.879 5.357 12.753 1.00 83.75 101 LEU A N 1
ATOM 803 C CA . LEU A 1 101 ? 10.079 4.321 13.411 1.00 83.75 101 LEU A CA 1
ATOM 804 C C . LEU A 1 101 ? 10.836 3.681 14.573 1.00 83.75 101 LEU A C 1
ATOM 806 O O . LEU A 1 101 ? 10.250 3.441 15.625 1.00 83.75 101 LEU A O 1
ATOM 810 N N . GLN A 1 102 ? 12.134 3.437 14.409 1.00 83.25 102 GLN A N 1
ATOM 811 C CA . GLN A 1 102 ? 12.970 2.888 15.468 1.00 83.25 102 GLN A CA 1
ATOM 812 C C . GLN A 1 102 ? 13.132 3.880 16.629 1.00 83.25 102 GLN A C 1
ATOM 814 O O . GLN A 1 102 ? 13.017 3.482 17.785 1.00 83.25 102 GLN A O 1
ATOM 819 N N . GLN A 1 103 ? 13.315 5.172 16.339 1.00 85.88 103 GLN A N 1
ATOM 820 C CA . GLN A 1 103 ? 13.315 6.235 17.351 1.00 85.88 103 GLN A CA 1
ATOM 821 C C . GLN A 1 103 ? 11.978 6.305 18.091 1.00 85.88 103 GLN A C 1
ATOM 823 O O . GLN A 1 103 ? 11.966 6.245 19.314 1.00 85.88 103 GLN A O 1
ATOM 828 N N . PHE A 1 104 ? 10.858 6.317 17.369 1.00 84.12 104 PHE A N 1
ATOM 829 C CA . PHE A 1 104 ? 9.525 6.333 17.969 1.00 84.12 104 PHE A CA 1
ATOM 830 C C . PHE A 1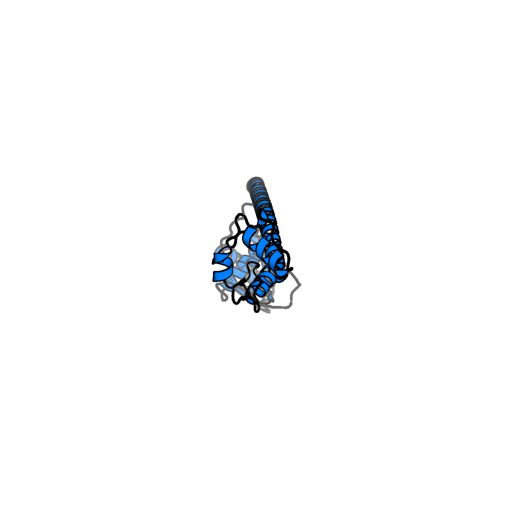 104 ? 9.252 5.079 18.814 1.00 84.12 104 PHE A C 1
ATOM 832 O O . PHE A 1 104 ? 8.674 5.160 19.894 1.00 84.12 104 PHE A O 1
ATOM 839 N N . SER A 1 105 ? 9.710 3.908 18.364 1.00 80.25 105 SER A N 1
ATOM 840 C CA . SER A 1 105 ? 9.641 2.668 19.142 1.00 80.25 105 SER A CA 1
ATOM 841 C C . SER A 1 105 ? 10.453 2.767 20.434 1.00 80.25 105 SER A C 1
ATOM 843 O O . SER A 1 105 ? 9.984 2.331 21.486 1.00 80.25 105 SER A O 1
ATOM 845 N N . ASN A 1 106 ? 11.655 3.342 20.380 1.00 79.56 106 ASN A N 1
ATOM 846 C CA . ASN A 1 106 ? 12.485 3.554 21.564 1.00 79.56 106 ASN A CA 1
ATOM 847 C C . ASN A 1 106 ? 11.833 4.564 22.519 1.00 79.56 106 ASN A C 1
ATOM 849 O O . ASN A 1 106 ? 11.701 4.266 23.698 1.00 79.56 106 ASN A O 1
ATOM 853 N N . GLU A 1 107 ? 11.302 5.678 22.013 1.00 80.69 107 GLU A N 1
ATOM 854 C CA . GLU A 1 107 ? 10.561 6.666 22.810 1.00 80.69 107 GLU A CA 1
ATOM 855 C C . GLU A 1 107 ? 9.314 6.056 23.476 1.00 80.69 107 GLU A C 1
ATOM 857 O O . GLU A 1 107 ? 9.045 6.305 24.649 1.00 80.69 107 GLU A O 1
ATOM 862 N N . LEU A 1 108 ? 8.571 5.190 22.778 1.00 75.81 108 LEU A N 1
ATOM 863 C CA . LEU A 1 108 ? 7.452 4.442 23.364 1.00 75.81 108 LEU A CA 1
ATOM 864 C C . LEU A 1 108 ? 7.903 3.443 24.438 1.00 75.81 108 LEU A C 1
ATOM 866 O O . LEU A 1 108 ? 7.185 3.217 25.415 1.00 75.81 108 LEU A O 1
ATOM 870 N N . SER A 1 109 ? 9.077 2.835 24.267 1.00 69.38 109 SER A N 1
ATOM 871 C CA . SER A 1 109 ? 9.685 1.936 25.258 1.00 69.38 109 SER A CA 1
ATOM 872 C C . SER A 1 109 ? 10.077 2.712 26.515 1.00 69.38 109 SER A C 1
ATOM 874 O O . SER A 1 109 ? 9.752 2.303 27.632 1.00 69.38 109 SER A O 1
ATOM 876 N N . ASP A 1 110 ? 10.677 3.881 26.313 1.00 68.88 110 ASP A N 1
ATOM 877 C CA . ASP A 1 110 ? 11.086 4.811 27.358 1.00 68.88 110 ASP A CA 1
ATOM 878 C C . ASP A 1 110 ? 9.897 5.482 28.045 1.00 68.88 110 ASP A C 1
ATOM 880 O O . ASP A 1 110 ? 10.039 5.898 29.186 1.00 68.88 110 ASP A O 1
ATOM 884 N N . LEU A 1 111 ? 8.720 5.542 27.409 1.00 64.25 111 LEU A N 1
ATOM 885 C CA . LEU A 1 111 ? 7.446 5.936 28.027 1.00 64.25 111 LEU A CA 1
ATOM 886 C C . LEU A 1 111 ? 6.765 4.775 28.766 1.00 64.25 111 LEU A C 1
ATOM 888 O O . LEU A 1 111 ? 6.115 4.991 29.790 1.00 64.25 111 LEU A O 1
ATOM 892 N N . LYS A 1 112 ? 6.943 3.527 28.316 1.00 56.91 112 LYS A N 1
ATOM 893 C CA . LYS A 1 112 ? 6.432 2.332 29.011 1.00 56.91 112 LYS A CA 1
ATOM 894 C C . LYS A 1 112 ? 7.026 2.175 30.408 1.00 56.91 112 LYS A C 1
ATOM 896 O O . LYS A 1 112 ? 6.313 1.762 31.316 1.00 56.91 112 LYS A O 1
ATOM 901 N N . ILE A 1 113 ? 8.298 2.521 30.599 1.00 55.88 113 ILE A N 1
ATOM 902 C CA . ILE A 1 113 ? 8.986 2.454 31.898 1.00 55.88 113 ILE A CA 1
ATOM 903 C C . ILE A 1 113 ? 8.357 3.412 32.939 1.00 55.88 113 ILE A C 1
ATOM 905 O O . ILE A 1 113 ? 7.962 2.943 34.008 1.00 55.88 113 ILE A O 1
ATOM 909 N N . PRO A 1 114 ? 8.190 4.723 32.675 1.00 53.91 114 PRO A N 1
ATOM 910 C CA . PRO A 1 114 ? 7.521 5.650 33.574 1.00 53.91 114 PRO A CA 1
ATOM 911 C C . PRO A 1 114 ? 6.019 5.388 33.670 1.00 53.91 114 PRO A C 1
ATOM 913 O O . PRO A 1 114 ? 5.494 5.565 34.759 1.00 53.91 114 PRO A O 1
ATOM 916 N N . VAL A 1 115 ? 5.330 4.904 32.626 1.00 52.75 115 VAL A N 1
ATOM 917 C CA . VAL A 1 115 ? 3.913 4.505 32.737 1.00 52.75 115 VAL A CA 1
ATOM 918 C C . VAL A 1 115 ? 3.751 3.280 33.638 1.00 52.75 115 VAL A C 1
ATOM 920 O O . VAL A 1 115 ? 2.906 3.320 34.522 1.00 52.75 115 VAL A O 1
ATOM 923 N N . ASN A 1 116 ? 4.585 2.240 33.520 1.00 48.81 116 ASN A N 1
ATOM 924 C CA . ASN A 1 116 ? 4.561 1.103 34.452 1.00 48.81 116 ASN A CA 1
ATOM 925 C C . ASN A 1 116 ? 4.918 1.528 35.880 1.00 48.81 116 ASN A C 1
ATOM 927 O O . ASN A 1 116 ? 4.260 1.103 36.825 1.00 48.81 116 ASN A O 1
ATOM 931 N N . ASN A 1 117 ? 5.917 2.396 36.048 1.00 50.19 117 ASN A N 1
ATOM 932 C CA . ASN A 1 117 ? 6.301 2.908 37.365 1.00 50.19 117 ASN A CA 1
ATOM 933 C C . ASN A 1 117 ? 5.236 3.845 37.961 1.00 50.19 117 ASN A C 1
ATOM 935 O O . ASN A 1 117 ? 5.074 3.891 39.180 1.00 50.19 117 ASN A O 1
ATOM 939 N N . PHE A 1 118 ? 4.498 4.580 37.124 1.00 43.44 118 PHE A N 1
ATOM 940 C CA . PHE A 1 118 ? 3.372 5.417 37.532 1.00 43.44 118 PHE A CA 1
ATOM 941 C C . PHE A 1 118 ? 2.167 4.548 37.899 1.00 43.44 118 PHE A C 1
ATOM 943 O O . PHE A 1 118 ? 1.667 4.685 39.005 1.00 43.44 118 PHE A O 1
ATOM 950 N N . VAL A 1 119 ? 1.793 3.572 37.066 1.00 48.91 119 VAL A N 1
ATOM 951 C CA . VAL A 1 119 ? 0.733 2.577 37.316 1.00 48.91 119 VAL A CA 1
ATOM 952 C C . VAL A 1 119 ? 0.986 1.772 38.599 1.00 48.91 119 VAL A C 1
ATOM 954 O O . VAL A 1 119 ? 0.062 1.571 39.389 1.00 48.91 119 VAL A O 1
ATOM 957 N N . GLN A 1 120 ? 2.237 1.375 38.861 1.00 47.00 120 GLN A N 1
ATOM 958 C CA . GLN A 1 120 ? 2.626 0.708 40.110 1.00 47.00 120 GLN A CA 1
ATOM 959 C C . GLN A 1 120 ? 2.568 1.638 41.331 1.00 47.00 120 GLN A C 1
ATOM 961 O O . GLN A 1 120 ? 2.222 1.181 42.419 1.00 47.00 120 GLN A O 1
ATOM 966 N N . LYS A 1 121 ? 2.869 2.936 41.178 1.00 44.50 121 LYS A N 1
ATOM 967 C CA . LYS A 1 121 ? 2.793 3.922 42.273 1.00 44.50 121 LYS A CA 1
ATOM 968 C C . LYS A 1 121 ? 1.385 4.468 42.525 1.00 44.50 121 LYS A C 1
ATOM 970 O O . LYS A 1 121 ? 1.108 4.866 43.652 1.00 44.50 121 LYS A O 1
ATOM 975 N N . THR A 1 122 ? 0.501 4.491 41.527 1.00 43.84 122 THR A N 1
ATOM 976 C CA . THR A 1 122 ? -0.875 5.006 41.652 1.00 43.84 122 THR A CA 1
ATOM 977 C C . THR A 1 122 ? -1.916 3.925 41.938 1.00 43.84 122 THR A C 1
ATOM 979 O O . THR A 1 122 ? -3.098 4.244 42.028 1.00 43.84 122 THR A O 1
ATOM 982 N N . GLY A 1 123 ? -1.521 2.654 42.084 1.00 41.19 123 GLY A N 1
ATOM 983 C CA . GLY A 1 123 ? -2.463 1.560 42.351 1.00 41.19 123 GLY A CA 1
ATOM 984 C C . GLY A 1 123 ? -3.447 1.301 41.203 1.00 41.19 123 GLY A C 1
ATOM 985 O O . GLY A 1 123 ? -4.466 0.650 41.409 1.00 41.19 123 GLY A O 1
ATOM 986 N N . ALA A 1 124 ? -3.146 1.791 39.997 1.00 42.75 124 ALA A N 1
ATOM 987 C CA . ALA A 1 124 ? -3.956 1.610 38.795 1.00 42.75 124 ALA A CA 1
ATOM 988 C C . ALA A 1 124 ? -3.494 0.389 37.992 1.00 42.75 124 ALA A C 1
ATOM 990 O O . ALA A 1 124 ? -3.499 0.417 36.762 1.00 42.75 124 ALA A O 1
ATOM 991 N N . GLY A 1 125 ? -3.051 -0.676 38.672 1.00 42.84 125 GLY A N 1
ATOM 992 C CA . GLY A 1 125 ? -2.999 -1.975 38.018 1.00 42.84 125 GLY A CA 1
ATOM 993 C C . GLY A 1 125 ? -4.396 -2.221 37.472 1.00 42.84 125 GLY A C 1
ATOM 994 O O . GLY A 1 125 ? -5.350 -2.150 38.246 1.00 42.84 125 GLY A O 1
ATOM 995 N N . GLU A 1 126 ? -4.533 -2.404 36.157 1.00 48.41 126 GLU A N 1
ATOM 996 C CA . GLU A 1 126 ? -5.780 -2.888 35.581 1.00 48.41 126 GLU A CA 1
ATOM 997 C C . GLU A 1 126 ? -6.188 -4.091 36.423 1.00 48.41 126 GLU A C 1
ATOM 999 O O . GLU A 1 126 ? -5.543 -5.141 36.388 1.00 48.41 126 GLU A O 1
ATOM 1004 N N . THR A 1 127 ? -7.215 -3.930 37.255 1.00 53.22 127 THR A N 1
ATOM 1005 C CA . THR A 1 127 ? -7.916 -5.071 37.811 1.00 53.22 127 THR A CA 1
ATOM 1006 C C . THR A 1 127 ? -8.448 -5.788 36.590 1.00 53.22 127 THR A C 1
ATOM 1008 O O . THR A 1 127 ? -9.423 -5.343 35.984 1.00 53.22 127 THR A O 1
ATOM 1011 N N . VAL A 1 128 ? -7.734 -6.832 36.170 1.00 60.16 128 VAL A N 1
ATOM 1012 C CA . VAL A 1 128 ? -8.169 -7.750 35.128 1.00 60.16 128 VAL A CA 1
ATOM 1013 C C . VAL A 1 128 ? -9.413 -8.413 35.693 1.00 60.16 128 VAL A C 1
ATOM 1015 O O . VAL A 1 128 ? -9.345 -9.387 36.438 1.00 60.16 128 VAL A O 1
ATOM 1018 N N . ILE A 1 129 ? -10.554 -7.785 35.440 1.00 71.62 129 ILE A N 1
ATOM 1019 C CA . ILE A 1 129 ? -11.848 -8.295 35.850 1.00 71.62 129 ILE A CA 1
ATOM 1020 C C . ILE A 1 129 ? -12.140 -9.459 34.929 1.00 71.62 129 ILE A C 1
ATOM 1022 O O . ILE A 1 129 ? -12.230 -9.300 33.710 1.00 71.62 129 ILE A O 1
ATOM 1026 N N . ASP A 1 130 ? -12.248 -10.639 35.526 1.00 85.19 130 ASP A N 1
ATOM 1027 C CA . ASP A 1 130 ? -12.655 -11.816 34.791 1.00 85.19 130 ASP A CA 1
ATOM 1028 C C . ASP A 1 130 ? -14.086 -11.646 34.250 1.00 85.19 130 ASP A C 1
ATOM 1030 O O . ASP A 1 130 ? -14.929 -10.913 34.784 1.00 85.19 130 ASP A O 1
ATOM 1034 N N . GLU A 1 131 ? -14.363 -12.343 33.154 1.00 84.88 131 GLU A N 1
ATOM 1035 C CA . GLU A 1 131 ? -15.639 -12.235 32.454 1.00 84.88 131 GLU A CA 1
ATOM 1036 C C . GLU A 1 131 ? -16.832 -12.670 33.329 1.00 84.88 131 GLU A C 1
ATOM 1038 O O . GLU A 1 131 ? -17.926 -12.116 33.223 1.00 84.88 131 GLU A O 1
ATOM 1043 N N . ASN A 1 132 ? -16.625 -13.618 34.249 1.00 87.88 132 ASN A N 1
ATOM 1044 C CA . ASN A 1 132 ? -17.670 -14.116 35.147 1.00 87.88 132 ASN A CA 1
ATOM 1045 C C . ASN A 1 132 ? -18.086 -13.059 36.177 1.00 87.88 132 ASN A C 1
ATOM 1047 O O . ASN A 1 132 ? -19.270 -12.904 36.480 1.00 87.88 132 ASN A O 1
ATOM 1051 N N . THR A 1 133 ? -17.121 -12.310 36.697 1.00 88.06 133 THR A N 1
ATOM 1052 C CA . THR A 1 133 ? -17.290 -11.210 37.640 1.00 88.06 133 THR A CA 1
ATOM 1053 C C . THR A 1 133 ? -17.993 -10.050 36.952 1.00 88.06 133 THR A C 1
ATOM 1055 O O . THR A 1 133 ? -18.947 -9.497 37.509 1.00 88.06 133 THR A O 1
ATOM 1058 N N . PHE A 1 134 ? -17.602 -9.742 35.712 1.00 91.62 134 PHE A N 1
ATOM 1059 C CA . PHE A 1 134 ? -18.308 -8.776 34.874 1.00 91.62 134 PHE A CA 1
ATOM 1060 C C . PHE A 1 134 ? -19.767 -9.180 34.638 1.00 91.62 134 PHE A C 1
ATOM 1062 O O . PHE A 1 134 ? -20.676 -8.388 34.897 1.00 91.62 134 PHE A O 1
ATOM 1069 N N . LEU A 1 135 ? -20.014 -10.419 34.203 1.00 92.56 135 LEU A N 1
ATOM 1070 C CA . LEU A 1 135 ? -21.361 -10.931 33.948 1.00 92.56 135 LEU A CA 1
ATOM 1071 C C . LEU A 1 135 ? -22.224 -10.928 35.205 1.00 92.56 135 LEU A C 1
ATOM 1073 O O . LEU A 1 135 ? -23.382 -10.513 35.158 1.00 92.56 135 LEU A O 1
ATOM 1077 N N . LYS A 1 136 ? -21.663 -11.345 36.343 1.00 92.88 136 LYS A N 1
ATOM 1078 C CA . LYS A 1 136 ? -22.360 -11.341 37.629 1.00 92.88 136 LYS A CA 1
ATOM 1079 C C . LYS A 1 136 ? -22.780 -9.928 38.027 1.00 92.88 136 LYS A C 1
ATOM 1081 O O . LYS A 1 136 ? -23.953 -9.704 38.315 1.00 92.88 136 LYS A O 1
ATOM 1086 N N . ALA A 1 137 ? -21.857 -8.967 37.995 1.00 92.38 137 ALA A N 1
ATOM 1087 C CA . ALA A 1 137 ? -22.170 -7.577 38.319 1.00 92.38 137 ALA A CA 1
ATOM 1088 C C . ALA A 1 137 ? -23.208 -6.989 37.351 1.00 92.38 137 ALA A C 1
ATOM 1090 O O . ALA A 1 137 ? -24.164 -6.348 37.785 1.00 92.38 137 ALA A O 1
ATOM 1091 N N . THR A 1 138 ? -23.061 -7.265 36.054 1.00 93.06 138 THR A N 1
ATOM 1092 C CA . THR A 1 138 ? -23.969 -6.777 35.010 1.00 93.06 138 THR A CA 1
ATOM 1093 C C . THR A 1 138 ? -25.385 -7.328 35.191 1.00 93.06 138 THR A C 1
ATOM 1095 O O . THR A 1 138 ? -26.343 -6.558 35.149 1.00 93.06 138 THR A O 1
ATOM 1098 N N . ARG A 1 139 ? -25.538 -8.629 35.476 1.00 93.75 139 ARG A N 1
ATOM 1099 C CA . ARG A 1 139 ? -26.836 -9.263 35.780 1.00 93.75 139 ARG A CA 1
ATOM 1100 C C . ARG A 1 139 ? -27.493 -8.680 37.023 1.00 93.75 139 ARG A C 1
ATOM 1102 O O . ARG A 1 139 ? -28.704 -8.455 37.035 1.00 93.75 139 ARG A O 1
ATOM 1109 N N . GLU A 1 140 ? -26.712 -8.438 38.071 1.00 94.00 140 GLU A N 1
ATOM 1110 C CA . GLU A 1 140 ? -27.221 -7.878 39.321 1.00 94.00 140 GLU A CA 1
ATOM 1111 C C . GLU A 1 140 ? -27.718 -6.436 39.138 1.00 94.00 140 GLU A C 1
ATOM 1113 O O . GLU A 1 140 ? -28.829 -6.125 39.571 1.00 94.00 140 GLU A O 1
ATOM 1118 N N . GLU A 1 141 ? -26.953 -5.568 38.465 1.00 92.62 141 GLU A N 1
ATOM 1119 C CA . GLU A 1 141 ? -27.394 -4.190 38.194 1.00 92.62 141 GLU A CA 1
ATOM 1120 C C . GLU A 1 141 ? -28.562 -4.147 37.199 1.00 92.62 141 GLU A C 1
ATOM 1122 O O . GLU A 1 141 ? -29.524 -3.410 37.417 1.00 92.62 141 GLU A O 1
ATOM 1127 N N . TYR A 1 142 ? -28.552 -4.991 36.163 1.00 92.69 142 TYR A N 1
ATOM 1128 C CA . TYR A 1 142 ? -29.686 -5.142 35.247 1.00 92.69 142 TYR A CA 1
ATOM 1129 C C . TYR A 1 142 ? -30.965 -5.547 35.996 1.00 92.69 142 TYR A C 1
ATOM 1131 O O . TYR A 1 142 ? -32.007 -4.910 35.845 1.00 92.69 142 TYR A O 1
ATOM 1139 N N . SER A 1 143 ? -30.875 -6.542 36.885 1.00 90.06 143 SER A N 1
ATOM 1140 C CA . SER A 1 143 ? -32.005 -6.992 37.707 1.00 90.06 143 SER A CA 1
ATOM 1141 C C . SER A 1 143 ? -32.525 -5.893 38.637 1.00 90.06 143 SER A C 1
ATOM 1143 O O . SER A 1 143 ? -33.733 -5.786 38.852 1.00 90.06 143 SER A O 1
ATOM 1145 N N . ARG A 1 144 ? -31.638 -5.056 39.196 1.00 88.94 144 ARG A N 1
ATOM 1146 C CA . ARG A 1 144 ? -32.040 -3.889 40.000 1.00 88.94 144 ARG A CA 1
ATOM 1147 C C . ARG A 1 144 ? -32.782 -2.853 39.160 1.00 88.94 144 ARG A C 1
ATOM 1149 O O . ARG A 1 144 ? -33.817 -2.361 39.603 1.00 88.94 144 ARG A O 1
ATOM 1156 N N . LEU A 1 145 ? -32.295 -2.563 37.954 1.00 89.12 145 LEU A N 1
ATOM 1157 C CA . LEU A 1 145 ? -32.931 -1.614 37.040 1.00 89.12 145 LEU A CA 1
ATOM 1158 C C . LEU A 1 145 ? -34.312 -2.104 36.584 1.00 89.12 145 LEU A C 1
ATOM 1160 O O . LEU A 1 145 ? -35.269 -1.332 36.631 1.00 89.12 145 LEU A O 1
ATOM 1164 N N . LEU A 1 146 ? -34.465 -3.391 36.264 1.00 87.12 146 LEU A N 1
ATOM 1165 C CA . LEU A 1 146 ? -35.771 -3.968 35.923 1.00 87.12 146 LEU A CA 1
ATOM 1166 C C . LEU A 1 146 ? -36.802 -3.845 37.050 1.00 87.12 146 LEU A C 1
ATOM 1168 O O . LEU A 1 146 ? -37.966 -3.552 36.790 1.00 87.12 146 LEU A O 1
ATOM 1172 N N . ARG A 1 147 ? -36.391 -4.025 38.314 1.00 83.06 147 ARG A N 1
ATOM 1173 C CA . ARG A 1 147 ? -37.296 -3.859 39.468 1.00 83.06 147 ARG A CA 1
ATOM 1174 C C . ARG A 1 147 ? -37.818 -2.429 39.603 1.00 83.06 147 ARG A C 1
ATOM 1176 O O . ARG A 1 147 ? -38.908 -2.239 40.128 1.00 83.06 147 ARG A O 1
ATOM 1183 N N . SER A 1 148 ? -37.047 -1.442 39.145 1.00 74.56 148 SER A N 1
ATOM 1184 C CA . SER A 1 148 ? -37.428 -0.026 39.194 1.00 74.56 148 SER A CA 1
ATOM 1185 C C . SER A 1 148 ? -38.357 0.407 38.052 1.00 74.56 148 SER A C 1
ATOM 1187 O O . SER A 1 148 ? -39.088 1.380 38.208 1.00 74.56 148 SER A O 1
ATOM 1189 N N . SER A 1 149 ? -38.369 -0.321 36.929 1.00 62.53 149 SER A N 1
ATOM 1190 C CA . SER A 1 149 ? -39.240 -0.047 35.780 1.00 62.53 149 SER A CA 1
ATOM 1191 C C . SER A 1 149 ? -39.612 -1.352 35.056 1.00 62.53 149 SER A C 1
ATOM 1193 O O . SER A 1 149 ? -38.940 -1.752 34.105 1.00 62.53 149 SER A O 1
ATOM 1195 N N . PRO A 1 150 ? -40.682 -2.045 35.489 1.00 62.34 150 PRO A N 1
ATOM 1196 C CA . PRO A 1 150 ? -41.033 -3.379 34.990 1.00 62.34 150 PRO A CA 1
ATOM 1197 C C . PRO A 1 150 ? -41.743 -3.382 33.624 1.00 62.34 150 PRO A C 1
ATOM 1199 O O . PRO A 1 150 ? -42.134 -4.441 33.142 1.00 62.34 150 PRO A O 1
ATOM 1202 N N . ILE A 1 151 ? -41.952 -2.217 33.000 1.00 60.06 151 ILE A N 1
ATOM 1203 C CA . ILE A 1 151 ? -42.828 -2.070 31.824 1.00 60.06 151 ILE A CA 1
ATOM 1204 C C . ILE A 1 151 ? -42.178 -2.632 30.543 1.00 60.06 151 ILE A C 1
ATOM 1206 O O . ILE A 1 151 ? -42.888 -3.046 29.630 1.00 60.06 151 ILE A O 1
ATOM 1210 N N . ALA A 1 152 ? -40.844 -2.716 30.474 1.00 65.69 152 ALA A N 1
ATOM 1211 C CA . ALA A 1 152 ? -40.134 -3.335 29.355 1.00 65.69 152 ALA A CA 1
ATOM 1212 C C . ALA A 1 152 ? -38.795 -3.947 29.812 1.00 65.69 152 ALA A C 1
ATOM 1214 O O . ALA A 1 152 ? -38.098 -3.330 30.615 1.00 65.69 152 ALA A O 1
ATOM 1215 N N . PRO A 1 153 ? -38.374 -5.112 29.275 1.00 80.31 153 PRO A N 1
ATOM 1216 C CA . PRO A 1 153 ? -37.115 -5.758 29.663 1.00 80.31 153 PRO A CA 1
ATOM 1217 C C . PRO A 1 153 ? -35.864 -5.018 29.151 1.00 80.31 153 PRO A C 1
ATOM 1219 O O . PRO A 1 153 ? -34.739 -5.455 29.389 1.00 80.31 153 PRO A O 1
ATOM 1222 N N . TYR A 1 154 ? -36.033 -3.917 28.421 1.00 86.31 154 TYR A N 1
ATOM 1223 C CA . TYR A 1 154 ? -34.948 -3.171 27.800 1.00 86.31 154 TYR A CA 1
ATOM 1224 C C . TYR A 1 154 ? -34.383 -2.132 28.762 1.00 86.31 154 TYR A C 1
ATOM 1226 O O . TYR A 1 154 ? -35.082 -1.213 29.187 1.00 86.31 154 TYR A O 1
ATOM 1234 N N . VAL A 1 155 ? -33.091 -2.250 29.057 1.00 89.38 155 VAL A N 1
ATOM 1235 C CA . VAL A 1 155 ? -32.372 -1.305 29.913 1.00 89.38 155 VAL A CA 1
ATOM 1236 C C . VAL A 1 155 ? -31.433 -0.452 29.068 1.00 89.38 155 VAL A C 1
ATOM 1238 O O . VAL A 1 155 ? -30.765 -0.959 28.169 1.00 89.38 155 VAL A O 1
ATOM 1241 N N . SER A 1 156 ? -31.361 0.847 29.367 1.00 90.19 156 SER A N 1
ATOM 1242 C CA . SER A 1 156 ? -30.407 1.761 28.730 1.00 90.19 156 SER A CA 1
ATOM 1243 C C . SER A 1 156 ? -28.968 1.331 29.016 1.00 90.19 156 SER A C 1
ATOM 1245 O O . SER A 1 156 ? -28.567 1.222 30.179 1.00 90.19 156 SER A O 1
ATOM 1247 N N . ILE A 1 157 ? -28.168 1.154 27.959 1.00 91.94 157 ILE A N 1
ATOM 1248 C CA . ILE A 1 157 ? -26.753 0.782 28.087 1.00 91.94 157 ILE A CA 1
ATOM 1249 C C . ILE A 1 157 ? -25.973 1.853 28.849 1.00 91.94 157 ILE A C 1
ATOM 1251 O O . ILE A 1 157 ? -25.123 1.509 29.661 1.00 91.94 157 ILE A O 1
ATOM 1255 N N . LYS A 1 158 ? -26.295 3.139 28.654 1.00 91.75 158 LYS A N 1
ATOM 1256 C CA . LYS A 1 158 ? -25.660 4.253 29.375 1.00 91.75 158 LYS A CA 1
ATOM 1257 C C . LYS A 1 158 ? -25.783 4.069 30.889 1.00 91.75 158 LYS A C 1
ATOM 1259 O O . LYS A 1 158 ? -24.776 4.069 31.585 1.00 91.75 158 LYS A O 1
ATOM 1264 N N . ILE A 1 159 ? -27.006 3.838 31.371 1.00 90.69 159 ILE A N 1
ATOM 1265 C CA . ILE A 1 159 ? -27.291 3.684 32.804 1.00 90.69 159 ILE A CA 1
ATOM 1266 C C . ILE A 1 159 ? -26.624 2.422 33.355 1.00 90.69 159 ILE A C 1
ATOM 1268 O O . ILE A 1 159 ? -25.972 2.473 34.397 1.00 90.69 159 ILE A O 1
ATOM 1272 N N . LEU A 1 160 ? -26.765 1.291 32.653 1.00 91.94 160 LEU A N 1
ATOM 1273 C CA . LEU A 1 160 ? -26.159 0.032 33.086 1.00 91.94 160 LEU A CA 1
ATOM 1274 C C . LEU A 1 160 ? -24.633 0.149 33.164 1.00 91.94 160 LEU A C 1
ATOM 1276 O O . LEU A 1 160 ? -24.035 -0.266 34.154 1.00 91.94 160 LEU A O 1
ATOM 1280 N N . ARG A 1 161 ? -24.018 0.758 32.147 1.00 93.25 161 ARG A N 1
ATOM 1281 C CA . ARG A 1 161 ? -22.582 1.007 32.090 1.00 93.25 161 ARG A CA 1
ATOM 1282 C C . ARG A 1 161 ? -22.121 1.853 33.261 1.00 93.25 161 ARG A C 1
ATOM 1284 O O . ARG A 1 161 ? -21.193 1.446 33.942 1.00 93.25 161 ARG A O 1
ATOM 1291 N N . ASP A 1 162 ? -22.772 2.979 33.536 1.00 92.06 162 ASP A N 1
ATOM 1292 C CA . ASP A 1 162 ? -22.357 3.873 34.621 1.00 92.06 162 ASP A CA 1
ATOM 1293 C C . ASP A 1 162 ? -22.385 3.157 35.985 1.00 92.06 162 ASP A C 1
ATOM 1295 O O . ASP A 1 162 ? -21.462 3.307 36.789 1.00 92.06 162 ASP A O 1
ATOM 1299 N N . LEU A 1 163 ? -23.395 2.312 36.230 1.00 92.19 163 LEU A N 1
ATOM 1300 C CA . LEU A 1 163 ? -23.502 1.523 37.462 1.00 92.19 163 LEU A CA 1
ATOM 1301 C C . LEU A 1 163 ? -22.444 0.417 37.552 1.00 92.19 163 LEU A C 1
ATOM 1303 O O . LEU A 1 163 ? -21.780 0.287 38.583 1.00 92.19 163 LEU A O 1
ATOM 1307 N N . VAL A 1 164 ? -22.262 -0.364 36.486 1.00 91.19 164 VAL A N 1
ATOM 1308 C CA . VAL A 1 164 ? -21.292 -1.469 36.457 1.00 91.19 164 VAL A CA 1
ATOM 1309 C C . VAL A 1 164 ? -19.862 -0.931 36.509 1.00 91.19 164 VAL A C 1
ATOM 1311 O O . VAL A 1 164 ? -19.063 -1.417 37.308 1.00 91.19 164 VAL A O 1
ATOM 1314 N N . CYS A 1 165 ? -19.551 0.115 35.740 1.00 89.12 165 CYS A N 1
ATOM 1315 C CA . CYS A 1 165 ? -18.258 0.795 35.762 1.00 89.12 165 CYS A CA 1
ATOM 1316 C C . CYS A 1 165 ? -17.939 1.360 37.142 1.00 89.12 165 CYS A C 1
ATOM 1318 O O . CYS A 1 165 ? -16.840 1.143 37.644 1.00 89.12 165 CYS A O 1
ATOM 1320 N N . LYS A 1 166 ? -18.902 2.016 37.798 1.00 88.50 166 LYS A N 1
ATOM 1321 C CA . LYS A 1 166 ? -18.715 2.512 39.166 1.00 88.50 166 LYS A CA 1
ATOM 1322 C C . LYS A 1 166 ? -18.475 1.376 40.160 1.00 88.50 166 LYS A C 1
ATOM 1324 O O . LYS A 1 166 ? -17.622 1.501 41.032 1.00 88.50 166 LYS A O 1
ATOM 1329 N N . ARG A 1 167 ? -19.220 0.274 40.043 1.00 86.00 167 ARG A N 1
ATOM 1330 C CA . ARG A 1 167 ? -19.126 -0.870 40.960 1.00 86.00 167 ARG A CA 1
ATOM 1331 C C . ARG A 1 167 ? -17.812 -1.632 40.823 1.00 86.00 167 ARG A C 1
ATOM 1333 O O . ARG A 1 167 ? -17.245 -2.050 41.825 1.00 86.00 167 ARG A O 1
ATOM 1340 N N . LEU A 1 168 ? -17.373 -1.847 39.592 1.00 84.12 168 LEU A N 1
ATOM 1341 C CA . LEU A 1 168 ? -16.184 -2.629 39.280 1.00 84.12 168 LEU A CA 1
ATOM 1342 C C . LEU A 1 168 ? -14.924 -1.765 39.141 1.00 84.12 168 LEU A C 1
ATOM 1344 O O . LEU A 1 168 ? -13.858 -2.305 38.879 1.00 84.12 168 LEU A O 1
ATOM 1348 N N . ASN A 1 169 ? -15.028 -0.441 39.302 1.00 81.81 169 ASN A N 1
ATOM 1349 C CA . ASN A 1 169 ? -13.966 0.507 38.953 1.00 81.81 169 ASN A CA 1
ATOM 1350 C C . ASN A 1 169 ? -13.438 0.264 37.521 1.00 81.81 169 ASN A C 1
ATOM 1352 O O . ASN A 1 169 ? -12.237 0.183 37.270 1.00 81.81 169 ASN A O 1
ATOM 1356 N N . PHE A 1 170 ? -14.375 0.069 36.589 1.00 73.38 170 PHE A N 1
ATOM 1357 C CA . PHE A 1 170 ? -14.121 -0.374 35.221 1.00 73.38 170 PHE A CA 1
ATOM 1358 C C . PHE A 1 170 ? -14.174 0.808 34.254 1.00 73.38 170 PHE A C 1
ATOM 1360 O O . PHE A 1 170 ? -15.092 1.627 34.320 1.00 73.38 170 PHE A O 1
ATOM 1367 N N . ALA A 1 171 ? -13.223 0.897 33.324 1.00 83.56 171 ALA A N 1
ATOM 1368 C CA . ALA A 1 171 ? -13.249 1.933 32.298 1.00 83.56 171 ALA A CA 1
ATOM 1369 C C . ALA A 1 171 ? -14.421 1.719 31.325 1.00 83.56 171 ALA A C 1
ATOM 1371 O O . ALA A 1 171 ? -14.790 0.589 30.998 1.00 83.56 171 ALA A O 1
ATOM 1372 N N . ARG A 1 172 ? -14.978 2.822 30.813 1.00 84.12 172 ARG A N 1
ATOM 1373 C CA . ARG A 1 172 ? -16.077 2.800 29.836 1.00 84.12 172 ARG A CA 1
ATOM 1374 C C . ARG A 1 172 ? -15.736 1.975 28.587 1.00 84.12 172 ARG A C 1
ATOM 1376 O O . ARG A 1 172 ? -16.545 1.159 28.162 1.00 84.12 172 ARG A O 1
ATOM 1383 N N . SER A 1 173 ? -14.545 2.164 28.024 1.00 85.00 173 SER A N 1
ATOM 1384 C CA . SER A 1 173 ? -14.079 1.419 26.846 1.00 85.00 173 SER A CA 1
ATOM 1385 C C . SER A 1 173 ? -13.981 -0.087 27.110 1.00 85.00 173 SER A C 1
ATOM 1387 O O . SER A 1 173 ? -14.349 -0.890 26.251 1.00 85.00 173 SER A O 1
ATOM 1389 N N . SER A 1 174 ? -13.531 -0.479 28.303 1.00 85.44 174 SER A N 1
ATOM 1390 C CA . SER A 1 174 ? -13.426 -1.881 28.714 1.00 85.44 174 SER A CA 1
ATOM 1391 C C . SER A 1 174 ? -14.803 -2.526 28.895 1.00 85.44 174 SER A C 1
ATOM 1393 O O . SER A 1 174 ? -14.992 -3.668 28.478 1.00 85.44 174 SER A O 1
ATOM 1395 N N . PHE A 1 175 ? -15.784 -1.786 29.430 1.00 90.62 175 PHE A N 1
ATOM 1396 C CA . PHE A 1 175 ? -17.186 -2.218 29.485 1.00 90.62 175 PHE A CA 1
ATOM 1397 C C . PHE A 1 175 ? -17.740 -2.494 28.092 1.00 90.62 175 PHE A C 1
ATOM 1399 O O . PHE A 1 175 ? -18.216 -3.599 27.838 1.00 90.62 175 PHE A O 1
ATOM 1406 N N . ASP A 1 176 ? -17.638 -1.516 27.189 1.00 90.88 176 ASP A N 1
ATOM 1407 C CA . ASP A 1 176 ? -18.187 -1.623 25.837 1.00 90.88 176 ASP A CA 1
ATOM 1408 C C . ASP A 1 176 ? -17.547 -2.817 25.092 1.00 90.88 176 ASP A C 1
ATOM 1410 O O . ASP A 1 176 ? -18.248 -3.627 24.484 1.00 90.88 176 ASP A O 1
ATOM 1414 N N . THR A 1 177 ? -16.226 -2.995 25.227 1.00 89.88 177 THR A N 1
ATOM 1415 C CA . THR A 1 177 ? -15.479 -4.108 24.614 1.00 89.88 177 THR A CA 1
ATOM 1416 C C . THR A 1 177 ? -15.924 -5.470 25.149 1.00 89.88 177 T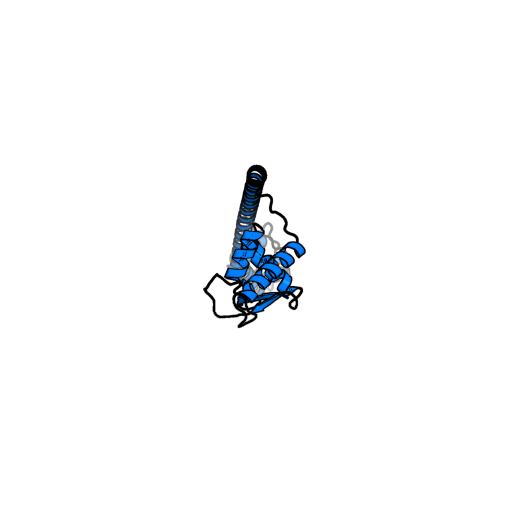HR A C 1
ATOM 1418 O O . THR A 1 177 ? -16.171 -6.393 24.371 1.00 89.88 177 THR A O 1
ATOM 1421 N N . MET A 1 178 ? -16.047 -5.614 26.472 1.00 89.06 178 MET A N 1
ATOM 1422 C CA . MET A 1 178 ? -16.430 -6.883 27.096 1.00 89.06 178 MET A CA 1
ATOM 1423 C C . MET A 1 178 ? -17.891 -7.237 26.800 1.00 89.06 178 MET A C 1
ATOM 1425 O O . MET A 1 178 ? -18.190 -8.381 26.458 1.00 89.06 178 MET A O 1
ATOM 1429 N N . LEU A 1 179 ? -18.785 -6.245 26.833 1.00 91.69 179 LEU A N 1
ATOM 1430 C CA . LEU A 1 179 ? -20.195 -6.408 26.491 1.00 91.69 179 LEU A CA 1
ATOM 1431 C C . LEU A 1 179 ? -20.373 -6.894 25.044 1.00 91.69 179 LEU A C 1
ATOM 1433 O O . LEU A 1 179 ? -21.107 -7.853 24.806 1.00 91.69 179 LEU A O 1
ATOM 1437 N N . VAL A 1 180 ? -19.674 -6.273 24.086 1.00 92.69 180 VAL A N 1
ATOM 1438 C CA . VAL A 1 180 ? -19.704 -6.665 22.665 1.00 92.69 180 VAL A CA 1
ATOM 1439 C C . VAL A 1 180 ? -19.095 -8.046 22.453 1.00 92.69 180 VAL A C 1
ATOM 1441 O O . VAL A 1 180 ? -19.656 -8.845 21.702 1.00 92.69 180 VAL A O 1
ATOM 1444 N N . SER A 1 181 ? -17.977 -8.347 23.119 1.00 91.38 181 SER A N 1
ATOM 1445 C CA . SER A 1 181 ? -17.325 -9.659 23.045 1.00 91.38 181 SER A CA 1
ATOM 1446 C C . SER A 1 181 ? -18.283 -10.779 23.464 1.00 91.38 181 SER A C 1
ATOM 1448 O O . SER A 1 181 ? -18.488 -11.739 22.717 1.00 91.38 181 SER A O 1
ATOM 1450 N N . ILE A 1 182 ? -18.960 -10.607 24.605 1.00 90.62 182 ILE A N 1
ATOM 1451 C CA . ILE A 1 182 ? -19.943 -11.573 25.103 1.00 90.62 182 ILE A CA 1
ATOM 1452 C C . ILE A 1 182 ? -21.144 -11.655 24.163 1.00 90.62 182 ILE A C 1
ATOM 1454 O O . ILE A 1 182 ? -21.508 -12.754 23.767 1.00 90.62 182 ILE A O 1
ATOM 1458 N N . ALA A 1 183 ? -21.727 -10.526 23.749 1.00 90.38 183 ALA A N 1
ATOM 1459 C CA . ALA A 1 183 ? -22.885 -10.521 22.851 1.00 90.38 183 ALA A CA 1
ATOM 1460 C C . ALA A 1 183 ? -22.584 -11.152 21.479 1.00 90.38 183 ALA A C 1
ATOM 1462 O O . ALA A 1 183 ? -23.472 -11.705 20.836 1.00 90.38 183 ALA A O 1
ATOM 1463 N N . THR A 1 184 ? -21.337 -11.074 21.007 1.00 89.62 184 THR A N 1
ATOM 1464 C CA . THR A 1 184 ? -20.904 -11.715 19.754 1.00 89.62 184 THR A CA 1
ATOM 1465 C C . THR A 1 184 ? -20.735 -13.223 19.927 1.00 89.62 184 THR A C 1
ATOM 1467 O O . THR A 1 184 ? -21.104 -13.986 19.038 1.00 89.62 184 THR A O 1
ATOM 1470 N N . ARG A 1 185 ? -20.177 -13.660 21.064 1.00 91.12 185 ARG A N 1
ATOM 1471 C CA . ARG A 1 185 ? -19.906 -15.077 21.343 1.00 91.12 185 ARG A CA 1
ATOM 1472 C C . ARG A 1 185 ? -21.151 -15.842 21.798 1.00 91.12 185 ARG A C 1
ATOM 1474 O O . ARG A 1 185 ? -21.326 -16.994 21.419 1.00 91.12 185 ARG A O 1
ATOM 1481 N N . ASP A 1 186 ? -21.993 -15.207 22.607 1.00 89.31 186 ASP A N 1
ATOM 1482 C CA . ASP A 1 186 ? -23.232 -15.752 23.159 1.00 89.31 186 ASP A CA 1
ATOM 1483 C C . ASP A 1 186 ? -24.357 -14.689 23.173 1.00 89.31 186 ASP A C 1
ATOM 1485 O O . ASP A 1 186 ? -24.607 -14.023 24.189 1.00 89.31 186 ASP A O 1
ATOM 1489 N N . PRO A 1 187 ? -25.092 -14.561 22.052 1.00 87.19 187 PRO A N 1
ATOM 1490 C CA . PRO A 1 187 ? -26.231 -13.653 21.936 1.00 87.19 187 PRO A CA 1
ATOM 1491 C C . PRO A 1 187 ? -27.420 -14.020 22.838 1.00 87.19 187 PRO A C 1
ATOM 1493 O O . PRO A 1 187 ? -28.389 -13.266 22.911 1.00 87.19 187 PRO A O 1
ATOM 1496 N N . TYR A 1 188 ? -27.423 -15.187 23.493 1.00 88.31 188 TYR A N 1
ATOM 1497 C CA . TYR A 1 188 ? -28.497 -15.551 24.419 1.00 88.31 188 TYR A CA 1
ATOM 1498 C C . TYR A 1 188 ? -28.274 -14.954 25.806 1.00 88.31 188 TYR A C 1
ATOM 1500 O O . TYR A 1 188 ? -29.258 -14.632 26.473 1.00 88.31 188 TYR A O 1
ATOM 1508 N N . THR A 1 189 ? -27.016 -14.755 26.206 1.00 90.81 189 THR A N 1
ATOM 1509 C CA . THR A 1 189 ? -26.657 -14.123 27.481 1.00 90.81 189 THR A CA 1
ATOM 1510 C C . THR A 1 189 ? -26.811 -12.602 27.429 1.00 90.81 189 THR A C 1
ATOM 1512 O O . THR A 1 189 ? -27.360 -12.011 28.360 1.00 90.81 189 THR A O 1
ATOM 1515 N N . ILE A 1 190 ? -26.374 -11.955 26.342 1.00 92.94 190 ILE A N 1
ATOM 1516 C CA . ILE A 1 190 ? -26.499 -10.500 26.160 1.00 92.94 190 ILE A CA 1
ATOM 1517 C C . ILE A 1 190 ? -27.099 -10.201 24.791 1.00 92.94 190 ILE A C 1
ATOM 1519 O O . ILE A 1 190 ? -26.519 -10.536 23.762 1.00 92.94 190 ILE A O 1
ATOM 1523 N N . GLN A 1 191 ? -28.240 -9.515 24.785 1.00 91.62 191 GLN A N 1
ATOM 1524 C CA . GLN A 1 191 ? -28.908 -9.063 23.568 1.00 91.62 191 GLN A CA 1
ATOM 1525 C C . GLN A 1 191 ? -28.848 -7.544 23.488 1.00 91.62 191 GLN A C 1
ATOM 1527 O O . GLN A 1 191 ? -29.383 -6.847 24.350 1.00 91.62 191 GLN A O 1
ATOM 1532 N N . LEU A 1 192 ? -28.199 -7.036 22.444 1.00 92.06 192 LEU A N 1
ATOM 1533 C CA . LEU A 1 192 ? -28.084 -5.610 22.162 1.00 92.06 192 LEU A CA 1
ATOM 1534 C C . LEU A 1 192 ? -29.156 -5.201 21.151 1.00 92.06 192 LEU A C 1
ATOM 1536 O O . LEU A 1 192 ? -29.379 -5.896 20.162 1.00 92.06 192 LEU A O 1
ATOM 1540 N N . SER A 1 193 ? -29.822 -4.076 21.407 1.00 88.44 193 SER A N 1
ATOM 1541 C CA . SER A 1 193 ? -30.875 -3.547 20.543 1.00 88.44 193 SER A CA 1
ATOM 1542 C C . SER A 1 193 ? -30.580 -2.112 20.136 1.00 88.44 193 SER A C 1
ATOM 1544 O O . SER A 1 193 ? -30.214 -1.259 20.955 1.00 88.44 193 SER A O 1
ATOM 1546 N N . THR A 1 194 ? -30.822 -1.832 18.860 1.00 84.38 194 THR A N 1
ATOM 1547 C CA . THR A 1 194 ? -30.929 -0.471 18.351 1.00 84.38 194 THR A CA 1
ATOM 1548 C C . THR A 1 194 ? -32.235 0.121 18.879 1.00 84.38 194 THR A C 1
ATOM 1550 O O . THR A 1 194 ? -33.313 -0.452 18.732 1.00 84.38 194 THR A O 1
ATOM 1553 N N . SER A 1 195 ? -32.143 1.236 19.592 1.00 74.81 195 SER A N 1
ATOM 1554 C CA . SER A 1 195 ? -33.290 1.972 20.126 1.00 74.81 195 SER A CA 1
ATOM 1555 C C . SER A 1 195 ? -32.969 3.460 20.087 1.00 74.81 195 SER A C 1
ATOM 1557 O O . SER A 1 195 ? -31.809 3.834 19.931 1.00 74.81 195 SER A O 1
ATOM 1559 N N . SER A 1 196 ? -33.972 4.322 20.249 1.00 75.75 196 SER A N 1
ATOM 1560 C CA . SER A 1 196 ? -33.732 5.760 20.392 1.00 75.75 196 SER A CA 1
ATOM 1561 C C . SER A 1 196 ? -32.851 6.024 21.617 1.00 75.75 196 SER A C 1
ATOM 1563 O O . SER A 1 196 ? -33.202 5.618 22.727 1.00 75.75 196 SER A O 1
ATOM 1565 N N . GLY A 1 197 ? -31.720 6.695 21.421 1.00 76.00 197 GLY A N 1
ATOM 1566 C CA . GLY A 1 197 ? -30.790 7.071 22.479 1.00 76.00 197 GLY A CA 1
ATOM 1567 C C . GLY A 1 197 ? -29.980 8.307 22.099 1.00 76.00 197 GLY A C 1
ATOM 1568 O O . GLY A 1 197 ? -30.008 8.759 20.956 1.00 76.00 197 GLY A O 1
ATOM 1569 N N . GLU A 1 198 ? -29.286 8.882 23.077 1.00 81.88 198 GLU A N 1
ATOM 1570 C CA . GLU A 1 198 ? -28.396 10.023 22.851 1.00 81.88 198 GLU A CA 1
ATOM 1571 C C . GLU A 1 198 ? -27.162 9.586 22.048 1.00 81.88 198 GLU A C 1
ATOM 1573 O O . GLU A 1 198 ? -26.557 8.549 22.345 1.00 81.88 198 GLU A O 1
ATOM 1578 N N . ALA A 1 199 ? -26.758 10.393 21.067 1.00 78.12 199 ALA A N 1
ATOM 1579 C CA . ALA A 1 199 ? -25.587 10.113 20.242 1.00 78.12 199 ALA A CA 1
ATOM 1580 C C . ALA A 1 199 ? -24.316 9.964 21.097 1.00 78.12 199 ALA A C 1
ATOM 1582 O O . ALA A 1 199 ? -24.065 10.761 22.004 1.00 78.12 199 ALA A O 1
ATOM 1583 N N . GLY A 1 200 ? -23.511 8.937 20.812 1.00 78.69 200 GLY A N 1
ATOM 1584 C CA . GLY A 1 200 ? -22.262 8.686 21.531 1.00 78.69 200 GLY A CA 1
ATOM 1585 C C . GLY A 1 200 ? -22.456 8.154 22.951 1.00 78.69 200 GLY A C 1
ATOM 1586 O O . GLY A 1 200 ? -21.512 8.175 23.744 1.00 78.69 200 GLY A O 1
ATOM 1587 N N . THR A 1 201 ? -23.655 7.683 23.304 1.00 84.38 201 THR A N 1
ATOM 1588 C CA . THR A 1 201 ? -23.923 7.005 24.585 1.00 84.38 201 THR A CA 1
ATOM 1589 C C . THR A 1 201 ? -24.156 5.510 24.432 1.00 84.38 201 THR A C 1
ATOM 1591 O O . THR A 1 201 ? -24.064 4.790 25.430 1.00 84.38 201 THR A O 1
ATOM 1594 N N . GLY A 1 202 ? -24.433 5.040 23.220 1.00 86.56 202 GLY A N 1
ATOM 1595 C CA . GLY A 1 202 ? -24.609 3.633 22.931 1.00 86.56 202 GLY A CA 1
ATOM 1596 C C . GLY A 1 202 ? -23.282 2.908 22.750 1.00 86.56 202 GLY A C 1
ATOM 1597 O O . GLY A 1 202 ? -22.209 3.401 23.116 1.00 86.56 202 GLY A O 1
ATOM 1598 N N . VAL A 1 203 ? -23.392 1.693 22.227 1.00 90.50 203 VAL A N 1
ATOM 1599 C CA . VAL A 1 203 ? -22.277 0.789 21.954 1.00 90.50 203 VAL A CA 1
ATOM 1600 C C . VAL A 1 203 ? -22.345 0.364 20.489 1.00 90.50 203 VAL A C 1
ATOM 1602 O O . VAL A 1 203 ? -23.408 -0.080 20.041 1.00 90.50 203 VAL A O 1
ATOM 1605 N N . PRO A 1 204 ? -21.249 0.490 19.722 1.00 88.62 204 PRO A N 1
ATOM 1606 C CA . PRO A 1 204 ? -21.220 0.044 18.336 1.00 88.62 204 PRO A CA 1
ATOM 1607 C C . PRO A 1 204 ? -21.298 -1.487 18.274 1.00 88.62 204 PRO A C 1
ATOM 1609 O O . PRO A 1 204 ? -20.442 -2.183 18.819 1.00 88.62 204 PRO A O 1
ATOM 1612 N N . TYR A 1 205 ? -22.321 -2.018 17.602 1.00 85.88 205 TYR A N 1
ATOM 1613 C CA . TYR A 1 205 ? -22.516 -3.457 17.423 1.00 85.88 205 TYR A CA 1
ATOM 1614 C C . TYR A 1 205 ? -23.154 -3.756 16.060 1.00 85.88 205 TYR A C 1
ATOM 1616 O O . TYR A 1 205 ? -24.220 -3.243 15.713 1.00 85.88 205 TYR A O 1
ATOM 1624 N N . GLY A 1 206 ? -22.495 -4.595 15.257 1.00 82.62 206 GLY A N 1
ATOM 1625 C CA . GLY A 1 206 ? -22.933 -4.891 13.893 1.00 82.62 206 GLY A CA 1
ATOM 1626 C C . GLY A 1 206 ? -22.905 -3.649 12.993 1.00 82.62 206 GLY A C 1
ATOM 1627 O O . GLY A 1 206 ? -21.849 -3.064 12.772 1.00 82.62 206 GLY A O 1
ATOM 1628 N N . ARG A 1 207 ? -24.064 -3.266 12.438 1.00 80.69 207 ARG A N 1
ATOM 1629 C CA . ARG A 1 207 ? -24.202 -2.135 11.494 1.00 80.69 207 ARG A CA 1
ATOM 1630 C C . ARG A 1 207 ? -24.678 -0.826 12.140 1.00 80.69 207 ARG A C 1
ATOM 1632 O O . ARG A 1 207 ? -24.957 0.121 11.411 1.00 80.69 207 ARG A O 1
ATOM 1639 N N . GLY A 1 208 ? -24.811 -0.762 13.466 1.00 85.06 208 GLY A N 1
ATOM 1640 C CA . GLY A 1 208 ? -25.359 0.418 14.136 1.00 85.06 208 GLY A CA 1
ATOM 1641 C C . GLY A 1 208 ? -24.925 0.580 15.590 1.00 85.06 208 GLY A C 1
ATOM 1642 O O . GLY A 1 208 ? -24.206 -0.248 16.149 1.00 85.06 208 GLY A O 1
ATOM 1643 N N . GLU A 1 209 ? -25.375 1.675 16.196 1.00 90.31 209 GLU A N 1
ATOM 1644 C CA . GLU A 1 209 ? -25.189 1.963 17.616 1.00 90.31 209 GLU A CA 1
ATOM 1645 C C . GLU A 1 209 ? -26.389 1.408 18.400 1.00 90.31 209 GLU A C 1
ATOM 1647 O O . GLU A 1 209 ? -27.548 1.735 18.132 1.00 90.31 209 GLU A O 1
ATOM 1652 N N . CYS A 1 210 ? -26.119 0.508 19.343 1.00 90.62 210 CYS A N 1
ATOM 1653 C CA . CYS A 1 210 ? -27.131 -0.042 20.235 1.00 90.62 210 CYS A CA 1
ATOM 1654 C C . CYS A 1 210 ? -27.232 0.830 21.486 1.00 90.62 210 CYS A C 1
ATOM 1656 O O . CYS A 1 210 ? -26.212 1.200 22.064 1.00 90.62 210 CYS A O 1
ATOM 1658 N N . HIS A 1 211 ? -28.453 1.124 21.931 1.00 92.00 211 HIS A N 1
ATOM 1659 C CA . HIS A 1 211 ? -28.700 1.953 23.120 1.00 92.00 211 HIS A CA 1
ATOM 1660 C C . HIS A 1 211 ? -29.437 1.199 24.230 1.00 92.00 211 HIS A C 1
ATOM 1662 O O . HIS A 1 211 ? -29.470 1.672 25.370 1.00 92.00 211 HIS A O 1
ATOM 1668 N N . ALA A 1 212 ? -29.972 0.015 23.927 1.00 90.25 212 ALA A N 1
ATOM 1669 C CA . ALA A 1 212 ? -30.648 -0.843 24.885 1.00 90.25 212 ALA A CA 1
ATOM 1670 C C . ALA A 1 212 ? -30.024 -2.240 24.934 1.00 90.25 212 ALA A C 1
ATOM 1672 O O . ALA A 1 212 ? -29.510 -2.746 23.935 1.00 90.25 212 ALA A O 1
ATOM 1673 N N . VAL A 1 213 ? -30.097 -2.865 26.107 1.00 91.56 213 VAL A N 1
ATOM 1674 C CA . VAL A 1 213 ? -29.579 -4.208 26.362 1.00 91.56 213 VAL A CA 1
ATOM 1675 C C . VAL A 1 213 ? -30.558 -5.031 27.195 1.00 91.56 213 VAL A C 1
ATOM 1677 O O . VAL A 1 213 ? -31.236 -4.509 28.084 1.00 91.56 213 VAL A O 1
ATOM 1680 N N . ILE A 1 214 ? -30.608 -6.327 26.900 1.00 91.56 214 ILE A N 1
ATOM 1681 C CA . ILE A 1 214 ? -31.213 -7.367 27.733 1.00 91.56 214 ILE A CA 1
ATOM 1682 C C . ILE A 1 214 ? -30.084 -8.287 28.190 1.00 91.56 214 ILE A C 1
ATOM 1684 O O . ILE A 1 214 ? -29.299 -8.763 27.368 1.00 91.56 214 ILE A O 1
ATOM 1688 N N . VAL A 1 215 ? -30.015 -8.541 29.494 1.00 91.25 215 VAL A N 1
ATOM 1689 C CA . VAL A 1 215 ? -29.015 -9.420 30.109 1.00 91.25 215 VAL A CA 1
ATOM 1690 C C . VAL A 1 215 ? -29.755 -10.572 30.780 1.00 91.25 215 VAL A C 1
ATOM 1692 O O . VAL A 1 215 ? -30.603 -10.329 31.636 1.00 91.25 215 VAL A O 1
ATOM 1695 N N . LYS A 1 216 ? -29.469 -11.812 30.374 1.00 84.94 216 LYS A N 1
ATOM 1696 C CA . LYS A 1 216 ? -30.094 -13.024 30.926 1.00 84.94 216 LYS A CA 1
ATOM 1697 C C . LYS A 1 216 ? -29.171 -13.734 31.901 1.00 84.94 216 LYS A C 1
ATOM 1699 O O . LYS A 1 216 ? -27.956 -13.845 31.612 1.00 84.94 216 LYS A O 1
#

Secondary structure (DSSP, 8-state):
--PPPHHHHHHHHHHHTTPPPPTTTTTT--HHHHHHTTSEE-PBPTTTSSBPSS-EE-HHHHHHHHHHT-HHHHHHHHHHHHHHHHHHHHHHHHHHHHHHHHHHHHHHHHHHHHHHHHHHHTT-------HHHHHHHHHHHHHHHHHH-TT-S-EEHHHHHHHHHHHHT--HHHHHHHHHHHHHH-TTTEEEE--S--TTSSEEETTEEE-EEEE-

Sequence (216 aa):
MVELSEADIFALINISKGKKLAEKEKRGVNFNLLANLGYIDYPISTKTGRKLKTPQITLRGQSFLRNLFAPERQIGVSIAAQLEKMSTEFEKFSNEFYTKLQQFSNELSDLKIPVNNFVQKTGAGETVIDENTFLKATREEYSRLLRSSPIAPYVSIKILRDLVCKRLNFARSSFDTMLVSIATRDPYTIQLSTSSGEAGTGVPYGRGECHAVIVK

pLDDT: mean 80.48, std 13.0, range [41.19, 94.0]

Foldseek 3Di:
DDDADPLQLVLLVCLAVVHDDDPVSCVPHDVVVCVVQVQWDFDQDPVPRHTHPRIHGDPVVVVVNCVVPPVVVVVVVVVVVVVVVVVVVVVVVVVVVVVVVVVVVVVVVVVVVVVVVVCVVVVVPPPPQDLVNLLVLLVVLLVVVCVVPVPDSKDFPLVSLVRSCVVVVHDSVRNLVSLQVCCVVPVPQKPFDADDDDPPRFHDHDPDGTGIMHGD